Protein AF-A0A3D1EPY0-F1 (afdb_monomer)

Radius of gyration: 29.59 Å; Cα contacts (8 Å, |Δi|>4): 445; chains: 1; bounding box: 48×86×75 Å

pLDDT: mean 71.86, std 16.6, range [31.56, 90.88]

Solvent-accessible surface area (backbone atoms only — not comparable to full-atom values): 15297 Å² total; per-residue (Å²): 141,58,76,71,62,58,68,75,69,57,72,86,78,79,66,59,76,78,52,58,61,58,62,76,75,47,94,64,79,67,65,65,62,58,53,53,53,53,56,54,54,56,68,72,54,73,86,74,45,79,70,56,51,58,54,53,51,52,53,51,52,48,51,51,52,49,54,49,50,52,50,52,50,52,51,50,50,51,51,51,50,50,52,51,49,51,51,49,50,52,48,36,60,73,67,48,80,52,66,62,59,74,50,58,69,55,44,82,40,54,24,40,46,76,50,75,55,100,65,31,35,36,28,37,40,80,59,84,59,54,65,71,24,44,60,36,17,25,29,33,55,100,74,27,41,34,28,28,42,38,78,67,66,62,48,98,77,38,39,50,39,27,29,38,33,61,43,22,81,86,41,76,76,42,43,29,40,40,54,30,68,86,72,49,78,43,81,34,56,28,35,41,48,98,66,26,34,40,27,63,43,85,46,89,69,65,61,43,74,61,45,66,27,24,30,48,88,51,93,95,58,38,63,64,44,35,57,31,26,46,25,29,33,70,48,76,43,76,43,97,61,87,95,57,57,36,26,34,37,35,27,48,45,59,78,78,64,83,54,60,45,38,31,38,32,43,50,86,70,67,82,84,128

Nearest PDB structures (foldseek):
  2qf4-assembly2_B  TM=6.931E-01  e=2.343E-07  Streptococcus pneumoniae R6
  6zlv-assembly1_A  TM=6.181E-01  e=8.630E-05  Pseudomonas aeruginosa
  4f7e-assembly1_A  TM=1.749E-01  e=3.188E+00  Bos taurus
  4mx7-assembly1_A  TM=1.598E-01  e=3.366E+00  Mus musculus
  6oor-assembly1_A  TM=1.854E-01  e=7.189E+00  Mus musculus

Secondary structure (DSSP, 8-state):
--HHHHTTSS-TTSSSTTTTTGGGT----SHHHHHHHHHHHHHTSTTS-TTHHHHHHHHHHHHHHHHHHHHHHHHHHHHHHHHHHHHHHHHHHHHTTT-S---S-EEEEEEEEEEEETTEEEEEESS---HHHHHT-EEEETTEEEEEE-STT--TT-SEEEEEETTSTTSPPEEEEEEBTTS-EEEEEEEEETTEEEEEEE-SSPBPTTPEEEEPP-TTS-GGGTT-EEEEEEEEEE-SSSSS-EEEEEEEPPPPPSSEEEEEEESTTS---

Mean predicted aligned error: 18.47 Å

Foldseek 3Di:
DVVVVVVVPDPPPPPPPVVVVVCVVDPDDCVVVVVVVVVVVVVVVPPPPPVVCVVVVVVVVVVVVVVVVVVVVVVVVVVVVVVVVVVVVVVCVVVCVVVLPLPFPWDKWKWWFDDDDDQKTKTATPDWDAPQQQLLKFWDDPQATFFGFDPPPDDRGPSITITHGCQGQPHDWWWWWFQAPVRDIDIWTWHRDPQKTKTKDQDDGDTDFFDFIFTDDDPSHRSSRHRTGQATWHDWAQDPDPDTSMIMIIGRGDHDDPTMIIMTTGPVSPPDD

Sequence (273 aa):
MLAVLALALAPAGFRFELTGELARVVHLPLVPFQWAGVKLADALRNENAVASEQEDNKQYQQALLEARRDRDIALAQSRRLQITLDALRDRMRRSGETGLELSGEARRVRADVLGRSEGFVQVQLERRCTQKQLHQSAAVMNGNLVGWVSSVGIGKEATVVNLLPITAPNAPKLLGVVRLESGQDRTVKLTPRDGELVGYLEIDNAPYAGEPVRLLPAPGIPDVAVGLALGRLFSSSPAPGDGVRLREIRVKPQDLPKVRAELLVPLKLGEAS

Structure (mmCIF, N/CA/C/O backbone):
data_AF-A0A3D1EPY0-F1
#
_entry.id   AF-A0A3D1EPY0-F1
#
loop_
_atom_site.group_PDB
_atom_site.id
_atom_site.type_symbol
_atom_site.label_atom_id
_atom_site.label_alt_id
_atom_site.label_comp_id
_atom_site.label_asym_id
_atom_site.label_entity_id
_atom_site.label_seq_id
_atom_site.pdbx_PDB_ins_code
_atom_site.Cartn_x
_atom_site.Cartn_y
_atom_site.Cartn_z
_atom_site.occupancy
_atom_site.B_iso_or_equiv
_atom_site.auth_seq_id
_atom_site.auth_comp_id
_atom_site.auth_asym_id
_atom_site.auth_atom_id
_atom_site.pdbx_PDB_model_num
ATOM 1 N N . MET A 1 1 ? -23.370 -50.751 -41.368 1.00 46.31 1 MET A N 1
ATOM 2 C CA . MET A 1 1 ? -22.117 -50.627 -40.589 1.00 46.31 1 MET A CA 1
ATOM 3 C C . MET A 1 1 ? -20.913 -50.626 -41.531 1.00 46.31 1 MET A C 1
ATOM 5 O O . MET A 1 1 ? -20.257 -51.639 -41.674 1.00 46.31 1 MET A O 1
ATOM 9 N N . LEU A 1 2 ? -20.655 -49.519 -42.225 1.00 37.28 2 LEU A N 1
ATOM 10 C CA . LEU A 1 2 ? -19.457 -49.335 -43.072 1.00 37.28 2 LEU A CA 1
ATOM 11 C C . LEU A 1 2 ? -19.088 -47.841 -43.140 1.00 37.28 2 LEU A C 1
ATOM 13 O O . LEU A 1 2 ? -17.916 -47.493 -43.167 1.00 37.28 2 LEU A O 1
ATOM 17 N N . ALA A 1 3 ? -20.077 -46.953 -42.983 1.00 43.91 3 ALA A N 1
ATOM 18 C CA . ALA A 1 3 ? -19.867 -45.513 -42.818 1.00 43.91 3 ALA A CA 1
ATOM 19 C C . ALA A 1 3 ? -19.093 -45.119 -41.536 1.00 43.91 3 ALA A C 1
ATOM 21 O O . ALA A 1 3 ? -18.407 -44.104 -41.525 1.00 43.91 3 ALA A O 1
ATOM 22 N N . VAL A 1 4 ? -19.147 -45.929 -40.468 1.00 46.50 4 VAL A N 1
ATOM 23 C CA . VAL A 1 4 ? -18.435 -45.643 -39.202 1.00 46.50 4 VAL A CA 1
ATOM 24 C C . VAL A 1 4 ? -16.930 -45.924 -39.319 1.00 46.50 4 VAL A C 1
ATOM 26 O O . VAL A 1 4 ? -16.129 -45.269 -38.659 1.00 46.50 4 VAL A O 1
ATOM 29 N N . LEU A 1 5 ? -16.527 -46.839 -40.208 1.00 41.06 5 LEU A N 1
ATOM 30 C CA . LEU A 1 5 ? -15.120 -47.205 -40.389 1.00 41.06 5 LEU A CA 1
ATOM 31 C C . LEU A 1 5 ? -14.351 -46.168 -41.225 1.00 41.06 5 LEU A C 1
ATOM 33 O O . LEU A 1 5 ? -13.172 -45.929 -40.982 1.00 41.06 5 LEU A O 1
ATOM 37 N N . ALA A 1 6 ? -15.031 -45.487 -42.154 1.00 44.06 6 ALA A N 1
ATOM 38 C CA . ALA A 1 6 ? -14.427 -44.431 -42.965 1.00 44.06 6 ALA A CA 1
ATOM 39 C C . ALA A 1 6 ? -14.106 -43.162 -42.152 1.00 44.06 6 ALA A C 1
ATOM 41 O O . ALA A 1 6 ? -13.160 -42.446 -42.474 1.00 44.06 6 ALA A O 1
ATOM 42 N N . LEU A 1 7 ? -14.827 -42.901 -41.052 1.00 42.91 7 LEU A N 1
ATOM 43 C CA . LEU A 1 7 ? -14.558 -41.729 -40.213 1.00 42.91 7 LEU A CA 1
ATOM 44 C C . LEU A 1 7 ? -13.292 -41.880 -39.355 1.00 42.91 7 LEU A C 1
ATOM 46 O O . LEU A 1 7 ? -12.748 -40.871 -38.910 1.00 42.91 7 LEU A O 1
ATOM 50 N N . ALA A 1 8 ? -12.830 -43.110 -39.106 1.00 45.25 8 ALA A N 1
ATOM 51 C CA . ALA A 1 8 ? -11.635 -43.399 -38.309 1.00 45.25 8 ALA A CA 1
ATOM 52 C C . ALA A 1 8 ? -10.322 -43.310 -39.112 1.00 45.25 8 ALA A C 1
ATOM 54 O O . ALA A 1 8 ? -9.254 -43.252 -38.512 1.00 45.25 8 ALA A O 1
ATOM 55 N N . L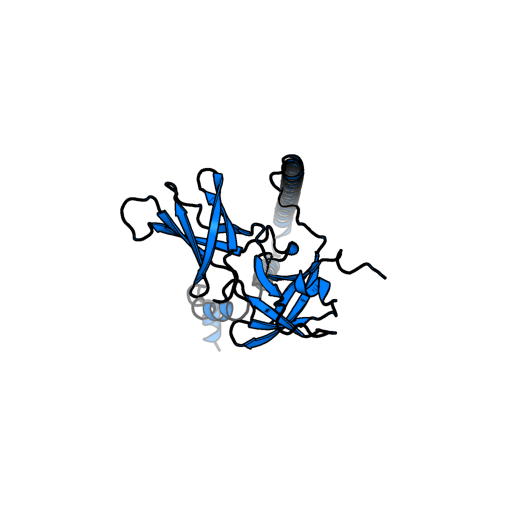EU A 1 9 ? -10.405 -43.261 -40.447 1.00 42.59 9 LEU A N 1
ATOM 56 C CA . LEU A 1 9 ? -9.259 -43.223 -41.366 1.00 42.59 9 LEU A CA 1
ATOM 57 C C . LEU A 1 9 ? -9.077 -41.875 -42.083 1.00 42.59 9 LEU A C 1
ATOM 59 O O . LEU A 1 9 ? -8.208 -41.748 -42.943 1.00 42.59 9 LEU A O 1
ATOM 63 N N . ALA A 1 10 ? -9.858 -40.852 -41.729 1.00 38.25 10 ALA A N 1
ATOM 64 C CA . ALA A 1 10 ? -9.647 -39.513 -42.263 1.00 38.25 10 ALA A CA 1
ATOM 65 C C . ALA A 1 10 ? -8.399 -38.863 -41.621 1.00 38.25 10 ALA A C 1
ATOM 67 O O . ALA A 1 10 ? -8.266 -38.886 -40.392 1.00 38.25 10 ALA A O 1
ATOM 68 N N . PRO A 1 11 ? -7.492 -38.266 -42.418 1.00 40.41 11 PRO A N 1
ATOM 69 C CA . PRO A 1 11 ? -6.293 -37.603 -41.917 1.00 40.41 11 PRO A CA 1
ATOM 70 C C . PRO A 1 11 ? -6.657 -36.469 -40.951 1.00 40.41 11 PRO A C 1
ATOM 72 O O . PRO A 1 11 ? -7.668 -35.783 -41.109 1.00 40.41 11 PRO A O 1
ATOM 75 N N . ALA A 1 12 ? -5.809 -36.278 -39.942 1.00 47.16 12 ALA A N 1
ATOM 76 C CA . ALA A 1 12 ? -6.028 -35.472 -38.739 1.00 47.16 12 ALA A CA 1
ATOM 77 C C . ALA A 1 12 ? -6.200 -33.945 -38.948 1.00 47.16 12 ALA A C 1
ATOM 79 O O . ALA A 1 12 ? -6.067 -33.185 -37.995 1.00 47.16 12 ALA A O 1
ATOM 80 N N . GLY A 1 13 ? -6.516 -33.479 -40.160 1.00 40.59 13 GLY A N 1
ATOM 81 C CA . GLY A 1 13 ? -6.761 -32.065 -40.462 1.00 40.59 13 GLY A CA 1
ATOM 82 C C . GLY A 1 13 ? -8.174 -31.566 -40.127 1.00 40.59 13 GLY A C 1
ATOM 83 O O . GLY A 1 13 ? -8.343 -30.385 -39.864 1.00 40.59 13 GLY A O 1
ATOM 84 N N . PHE A 1 14 ? -9.189 -32.439 -40.076 1.00 39.56 14 PHE A N 1
ATOM 85 C CA . PHE A 1 14 ? -10.600 -32.024 -39.921 1.00 39.56 14 PHE A CA 1
ATOM 86 C C . PHE A 1 14 ? -11.186 -32.171 -38.504 1.00 39.56 14 PHE A C 1
ATOM 88 O O . PHE A 1 14 ? -12.351 -31.858 -38.281 1.00 39.56 14 PHE A O 1
ATOM 95 N N . ARG A 1 15 ? -10.410 -32.645 -37.520 1.00 42.81 15 ARG A N 1
ATOM 96 C CA . ARG A 1 15 ? -10.897 -32.867 -36.138 1.00 42.81 15 ARG A CA 1
ATOM 97 C C . ARG A 1 15 ? -10.493 -31.768 -35.140 1.00 42.81 15 ARG A C 1
ATOM 99 O O . ARG A 1 15 ? -10.730 -31.913 -33.940 1.00 42.81 15 ARG A O 1
ATOM 106 N N . PHE A 1 16 ? -9.909 -30.675 -35.634 1.00 44.97 16 PHE A N 1
ATOM 107 C CA . PHE A 1 16 ? -9.331 -29.604 -34.813 1.00 44.97 16 PHE A CA 1
ATOM 108 C C . PHE A 1 16 ? -10.281 -28.446 -34.468 1.00 44.97 16 PHE A C 1
ATOM 110 O O . PHE A 1 16 ? -9.980 -27.708 -33.536 1.00 44.97 16 PHE A O 1
ATOM 117 N N . GLU A 1 17 ? -11.437 -28.292 -35.121 1.00 43.06 17 GLU A N 1
ATOM 118 C CA . GLU A 1 17 ? -12.341 -27.170 -34.794 1.00 43.06 17 GLU A CA 1
ATOM 119 C C . GLU A 1 17 ? -13.269 -27.454 -33.603 1.00 43.06 17 GLU A C 1
ATOM 121 O O . GLU A 1 17 ? -13.525 -26.564 -32.801 1.00 43.06 17 GLU A O 1
ATOM 126 N N . LEU A 1 18 ? -13.699 -28.703 -33.392 1.00 40.28 18 LEU A N 1
ATOM 127 C CA . LEU A 1 18 ? -14.627 -29.048 -32.298 1.00 40.28 18 LEU A CA 1
ATOM 128 C C . LEU A 1 18 ? -13.943 -29.401 -30.968 1.00 40.28 18 LEU A C 1
ATOM 130 O O . LEU A 1 18 ? -14.584 -29.399 -29.920 1.00 40.28 18 LEU A O 1
ATOM 134 N N . THR A 1 19 ? -12.641 -29.694 -30.976 1.00 46.31 19 THR A N 1
ATOM 135 C CA . THR A 1 19 ? -11.884 -30.024 -29.751 1.00 46.31 19 THR A CA 1
ATOM 136 C C . THR A 1 19 ? -11.164 -28.818 -29.141 1.00 46.31 19 THR A C 1
ATOM 138 O O . THR A 1 19 ? -10.785 -28.864 -27.969 1.00 46.31 19 THR A O 1
ATOM 141 N N . GLY A 1 20 ? -11.052 -27.708 -29.882 1.00 42.50 20 GLY A N 1
ATOM 142 C CA . GLY A 1 20 ? -10.481 -26.451 -29.390 1.00 42.50 20 GLY A CA 1
ATOM 143 C C . GLY A 1 20 ? -11.331 -25.759 -28.316 1.00 42.50 20 GLY A C 1
ATOM 144 O O . GLY A 1 20 ? -10.782 -25.100 -27.433 1.00 42.50 20 GLY A O 1
ATOM 145 N N . GLU A 1 21 ? -12.654 -25.949 -28.331 1.00 44.44 21 GLU A N 1
ATOM 146 C CA . GLU A 1 21 ? -13.546 -25.321 -27.345 1.00 44.44 21 GLU A CA 1
ATOM 147 C C . GLU A 1 21 ? -13.619 -26.089 -26.017 1.00 44.44 21 GLU A C 1
ATOM 149 O O . GLU A 1 21 ? -13.695 -25.474 -24.954 1.00 44.44 21 GLU A O 1
ATOM 154 N N . LEU A 1 22 ? -13.480 -27.419 -26.032 1.00 39.75 22 LEU A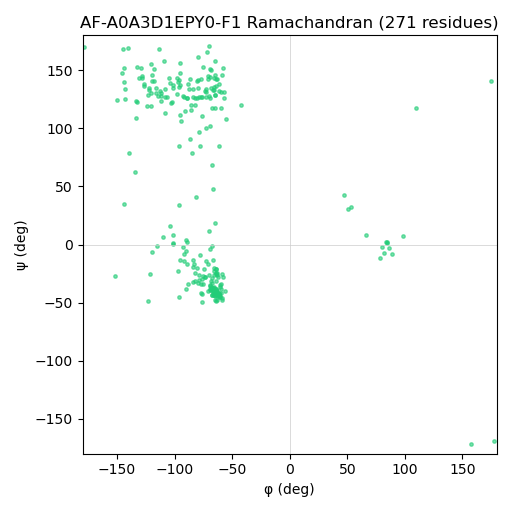 N 1
ATOM 155 C CA . LEU A 1 22 ? -13.475 -28.228 -24.803 1.00 39.75 22 LEU A CA 1
ATOM 156 C C . LEU A 1 22 ? -12.177 -28.080 -23.992 1.00 39.75 22 LEU A C 1
ATOM 158 O O . LEU A 1 22 ? -12.208 -28.161 -22.763 1.00 39.75 22 LEU A O 1
ATOM 162 N N . ALA A 1 23 ? -11.053 -27.776 -24.649 1.00 44.09 23 ALA A N 1
ATOM 163 C CA . ALA A 1 23 ? -9.779 -27.509 -23.977 1.00 44.09 23 ALA A CA 1
ATOM 164 C C . ALA A 1 23 ? -9.758 -26.171 -23.207 1.00 44.09 23 ALA A C 1
ATOM 166 O O . ALA A 1 23 ? -8.906 -25.978 -22.340 1.00 44.09 23 ALA A O 1
ATOM 167 N N . ARG A 1 24 ? -10.699 -25.251 -23.479 1.00 44.50 24 ARG A N 1
ATOM 168 C CA . ARG A 1 24 ? -10.862 -24.004 -22.707 1.00 44.50 24 ARG A CA 1
ATOM 169 C C . ARG A 1 24 ? -11.700 -24.170 -21.438 1.00 44.50 24 ARG A C 1
ATOM 171 O O . ARG A 1 24 ? -11.604 -23.324 -20.556 1.00 44.50 24 ARG A O 1
ATOM 178 N N . VAL A 1 25 ? -12.503 -25.230 -21.332 1.00 46.38 25 VAL A N 1
ATOM 179 C CA . VAL A 1 25 ? -13.460 -25.406 -20.222 1.00 46.38 25 VAL A CA 1
ATOM 180 C C . VAL A 1 25 ? -12.907 -26.291 -19.105 1.00 46.38 25 VAL A C 1
ATOM 182 O O . VAL A 1 25 ? -13.325 -26.164 -17.957 1.00 46.38 25 VAL A O 1
ATOM 185 N N . VAL A 1 26 ? -11.926 -27.148 -19.390 1.00 43.91 26 VAL A N 1
ATOM 186 C CA . VAL A 1 26 ? -11.351 -28.031 -18.374 1.00 43.91 26 VAL A CA 1
ATOM 187 C C . VAL A 1 26 ? -9.831 -27.995 -18.468 1.00 43.91 26 VAL A C 1
ATOM 189 O O . VAL A 1 26 ? -9.240 -28.541 -19.396 1.00 43.91 26 VAL A O 1
ATOM 192 N N . HIS A 1 27 ? -9.186 -27.376 -17.474 1.00 45.31 27 HIS A N 1
ATOM 193 C CA . HIS A 1 27 ? -7.750 -27.512 -17.221 1.00 45.31 27 HIS A CA 1
ATOM 194 C C . HIS A 1 27 ? -7.431 -28.940 -16.753 1.00 45.31 27 HIS A C 1
ATOM 196 O O . HIS A 1 27 ? -7.081 -29.179 -15.600 1.00 45.31 27 HIS A O 1
ATOM 202 N N . LEU A 1 28 ? -7.571 -29.910 -17.651 1.00 48.81 28 LEU A N 1
ATOM 203 C CA . LEU A 1 28 ? -6.970 -31.222 -17.490 1.00 48.81 28 LEU A CA 1
ATOM 204 C C . LEU A 1 28 ? -5.576 -31.160 -18.119 1.00 48.81 28 LEU A C 1
ATOM 206 O O . LEU A 1 28 ? -5.454 -30.768 -19.283 1.00 48.81 28 LEU A O 1
ATOM 210 N N . PRO A 1 29 ? -4.507 -31.524 -17.390 1.00 44.62 29 PRO A N 1
ATOM 211 C CA . PRO A 1 29 ? -3.199 -31.660 -18.007 1.00 44.62 29 PRO A CA 1
ATOM 212 C C . PRO A 1 29 ? -3.326 -32.722 -19.103 1.00 44.62 29 PRO A C 1
ATOM 214 O O . PRO A 1 29 ? -3.648 -33.865 -18.812 1.00 44.62 29 PRO A O 1
ATOM 217 N N . LEU A 1 30 ? -3.096 -32.353 -20.365 1.00 50.56 30 LEU A N 1
ATOM 218 C CA . LEU A 1 30 ? -3.167 -33.241 -21.542 1.00 50.56 30 LEU A CA 1
ATOM 219 C C . LEU A 1 30 ? -2.058 -34.314 -21.574 1.00 50.56 30 LEU A C 1
ATOM 221 O O . LEU A 1 30 ? -2.021 -35.165 -22.462 1.00 50.56 30 LEU A O 1
ATOM 225 N N . VAL A 1 31 ? -1.166 -34.297 -20.584 1.00 51.56 31 VAL A N 1
ATOM 226 C CA . VAL A 1 31 ? -0.002 -35.181 -20.460 1.00 51.56 31 VAL A CA 1
ATOM 227 C C . VAL A 1 31 ? -0.366 -36.682 -20.388 1.00 51.56 31 VAL A C 1
ATOM 229 O O . VAL A 1 31 ? 0.326 -37.469 -21.033 1.00 51.56 31 VAL A O 1
ATOM 232 N N . PRO A 1 32 ? -1.447 -37.139 -19.715 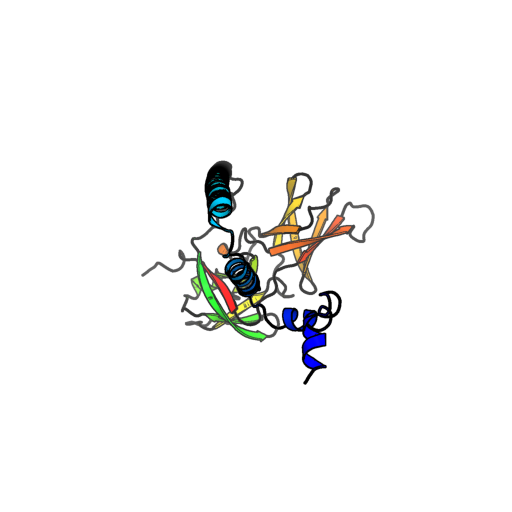1.00 48.38 32 PRO A N 1
ATOM 233 C CA . PRO A 1 32 ? -1.776 -38.565 -19.634 1.00 48.38 32 PRO A CA 1
ATOM 234 C C . PRO A 1 32 ? -2.226 -39.175 -20.970 1.00 48.38 32 PRO A C 1
ATOM 236 O O . PRO A 1 32 ? -1.963 -40.349 -21.222 1.00 48.38 32 PRO A O 1
ATOM 239 N N . PHE A 1 33 ? -2.877 -38.400 -21.847 1.00 50.00 33 PHE A N 1
ATOM 240 C CA . PHE A 1 33 ? -3.416 -38.923 -23.111 1.00 50.00 33 PHE A CA 1
ATOM 241 C C . PHE A 1 33 ? -2.343 -39.077 -24.192 1.00 50.00 33 PHE A C 1
ATOM 243 O O . PHE A 1 33 ? -2.384 -40.036 -24.962 1.00 50.00 33 PHE A O 1
ATOM 250 N N . GLN A 1 34 ? -1.338 -38.198 -24.205 1.00 53.00 34 GLN A N 1
ATOM 251 C CA . GLN A 1 34 ? -0.170 -38.354 -25.079 1.00 53.00 34 GLN A CA 1
ATOM 252 C C . GLN A 1 34 ? 0.649 -39.597 -24.697 1.00 53.00 34 GLN A C 1
ATOM 254 O O . GLN A 1 34 ? 1.085 -40.343 -25.570 1.00 53.00 34 GLN A O 1
ATOM 259 N N . TRP A 1 35 ? 0.762 -39.889 -23.398 1.00 52.25 35 TRP A N 1
ATOM 260 C CA . TRP A 1 35 ? 1.419 -41.099 -22.894 1.00 52.25 35 TRP A CA 1
ATOM 261 C C . TRP A 1 35 ? 0.665 -42.395 -23.221 1.00 52.25 35 TRP A C 1
ATOM 263 O O . TRP A 1 35 ? 1.296 -43.426 -23.453 1.00 52.25 35 TRP A O 1
ATOM 273 N N . ALA A 1 36 ? -0.670 -42.363 -23.274 1.00 53.03 36 ALA A N 1
ATOM 274 C CA . ALA A 1 36 ? -1.474 -43.529 -23.643 1.00 53.03 36 ALA A CA 1
ATOM 275 C C . ALA A 1 36 ? -1.308 -43.916 -25.126 1.00 53.03 36 ALA A C 1
ATOM 277 O O . ALA A 1 36 ? -1.252 -45.103 -25.443 1.00 53.03 36 ALA A O 1
ATOM 278 N N . GLY A 1 37 ? -1.171 -42.930 -26.021 1.00 55.72 37 GLY A N 1
ATOM 279 C CA . GLY A 1 37 ? -0.920 -43.165 -27.449 1.00 55.72 37 GLY A CA 1
ATOM 280 C C . GLY A 1 37 ? 0.468 -43.745 -27.734 1.00 55.72 37 GLY A C 1
ATOM 281 O O . GLY A 1 37 ? 0.590 -44.663 -28.540 1.00 55.72 37 GLY A O 1
ATOM 282 N N . VAL A 1 38 ? 1.497 -43.272 -27.021 1.00 58.44 38 VAL A N 1
ATOM 283 C CA . VAL A 1 38 ? 2.872 -43.797 -27.138 1.00 58.44 38 VAL A CA 1
ATOM 284 C C . VAL A 1 38 ? 2.941 -45.254 -26.674 1.00 58.44 38 VAL A C 1
ATOM 286 O O . VAL A 1 38 ? 3.458 -46.099 -27.396 1.00 58.44 38 VAL A O 1
ATOM 289 N N . LYS A 1 39 ? 2.302 -45.595 -25.546 1.00 53.78 39 LYS A N 1
ATOM 290 C CA . LYS A 1 39 ? 2.269 -46.983 -25.050 1.00 53.78 39 LYS A CA 1
ATOM 291 C C . LYS A 1 39 ? 1.539 -47.960 -25.979 1.00 53.78 39 LYS A C 1
ATOM 293 O O . LYS A 1 39 ? 1.893 -49.134 -26.017 1.00 53.78 39 LYS A O 1
ATOM 298 N N . LEU A 1 40 ? 0.525 -47.498 -26.713 1.00 52.72 40 LEU A N 1
ATOM 299 C CA . LEU A 1 40 ? -0.194 -48.318 -27.697 1.00 52.72 40 LEU A CA 1
ATOM 300 C C . LEU A 1 40 ? 0.599 -48.499 -28.998 1.00 52.72 40 LEU A C 1
ATOM 302 O O . LEU A 1 40 ? 0.531 -49.568 -29.598 1.00 52.72 40 LEU A O 1
ATOM 306 N N . ALA A 1 41 ? 1.366 -47.488 -29.414 1.00 54.72 41 ALA A N 1
ATOM 307 C CA . ALA A 1 41 ? 2.261 -47.586 -30.565 1.00 54.72 41 ALA A CA 1
ATOM 308 C C . ALA A 1 41 ? 3.455 -48.519 -30.289 1.00 54.72 41 ALA A C 1
ATOM 310 O O . ALA A 1 41 ? 3.819 -49.307 -31.163 1.00 54.72 41 ALA A O 1
ATOM 311 N N . ASP A 1 42 ? 3.999 -48.491 -29.068 1.00 51.47 42 ASP A N 1
ATOM 312 C CA . ASP A 1 42 ? 5.063 -49.404 -28.629 1.00 51.47 42 ASP A CA 1
ATOM 313 C C . ASP A 1 42 ? 4.570 -50.857 -28.550 1.00 51.47 42 ASP A C 1
ATOM 315 O O . ASP A 1 42 ? 5.251 -51.772 -29.007 1.00 51.47 42 ASP A O 1
ATOM 319 N N . ALA A 1 43 ? 3.343 -51.087 -28.067 1.00 54.41 43 ALA A N 1
ATOM 320 C CA . ALA A 1 43 ? 2.764 -52.431 -27.986 1.00 54.41 43 ALA A CA 1
ATOM 321 C C . ALA A 1 43 ? 2.545 -53.098 -29.361 1.00 54.41 43 ALA A C 1
ATOM 323 O O . ALA A 1 43 ? 2.511 -54.324 -29.446 1.00 54.41 43 ALA A O 1
ATOM 324 N N . LEU A 1 44 ? 2.407 -52.310 -30.434 1.00 51.44 44 LEU A N 1
ATOM 325 C CA . LEU A 1 44 ? 2.160 -52.798 -31.798 1.00 51.44 44 LEU A CA 1
ATOM 326 C C . LEU A 1 44 ? 3.443 -53.026 -32.622 1.00 51.44 44 LEU A C 1
ATOM 328 O O . LEU A 1 44 ? 3.359 -53.583 -33.714 1.00 51.44 44 LEU A O 1
ATOM 332 N N . ARG A 1 45 ? 4.627 -52.624 -32.133 1.00 51.22 45 ARG A N 1
ATOM 333 C CA . ARG A 1 45 ? 5.921 -52.790 -32.839 1.00 51.22 45 ARG A CA 1
ATOM 334 C C . ARG A 1 45 ? 6.691 -54.073 -32.483 1.00 51.22 45 ARG A C 1
ATOM 336 O O . ARG A 1 45 ? 7.727 -54.349 -33.090 1.00 51.22 45 ARG A O 1
ATOM 343 N N . ASN A 1 46 ? 6.177 -54.883 -31.560 1.00 49.97 46 ASN A N 1
ATOM 344 C CA . ASN A 1 46 ? 6.888 -56.005 -30.933 1.00 49.97 46 ASN A CA 1
ATOM 345 C C . ASN A 1 46 ? 6.940 -57.320 -31.735 1.00 49.97 46 ASN A C 1
ATOM 347 O O . ASN A 1 46 ? 6.862 -58.396 -31.150 1.00 49.97 46 ASN A O 1
ATOM 351 N N . GLU A 1 47 ? 7.147 -57.267 -33.053 1.00 51.31 47 GLU A N 1
ATOM 352 C CA . GLU A 1 47 ? 7.457 -58.482 -33.833 1.00 51.31 47 GLU A CA 1
ATOM 353 C C . GLU A 1 47 ? 8.856 -58.492 -34.477 1.00 51.31 47 GLU A C 1
ATOM 355 O O . GLU A 1 47 ? 9.247 -59.517 -35.016 1.00 51.31 47 GLU A O 1
ATOM 360 N N . ASN A 1 48 ? 9.680 -57.438 -34.338 1.00 52.72 48 ASN A N 1
ATOM 361 C CA . ASN A 1 48 ? 11.081 -57.427 -34.824 1.00 52.72 48 ASN A CA 1
ATOM 362 C C . ASN A 1 48 ? 12.064 -56.646 -33.906 1.00 52.72 48 ASN A C 1
ATOM 364 O O . ASN A 1 48 ? 12.978 -55.979 -34.388 1.00 52.72 48 ASN A O 1
ATOM 368 N N . ALA A 1 49 ? 11.876 -56.673 -32.580 1.00 52.78 49 ALA A N 1
ATOM 369 C CA . ALA A 1 49 ? 12.405 -55.634 -31.679 1.00 52.78 49 ALA A CA 1
ATOM 370 C C . ALA A 1 49 ? 13.690 -55.955 -30.877 1.00 52.78 49 ALA A C 1
ATOM 372 O O . ALA A 1 49 ? 14.151 -55.103 -30.131 1.00 52.78 49 ALA A O 1
ATOM 373 N N . VAL A 1 50 ? 14.336 -57.119 -31.007 1.00 53.31 50 VAL A N 1
ATOM 374 C CA . VAL A 1 50 ? 15.439 -57.466 -30.072 1.00 53.31 50 VAL A CA 1
ATOM 375 C C . VAL A 1 50 ? 16.741 -56.678 -30.333 1.00 53.31 50 VAL A C 1
ATOM 377 O O . VAL A 1 50 ? 17.503 -56.422 -29.404 1.00 53.31 50 VAL A O 1
ATOM 380 N N . ALA A 1 51 ? 16.994 -56.240 -31.573 1.00 52.34 51 ALA A N 1
ATOM 381 C CA . ALA A 1 51 ? 18.182 -55.442 -31.912 1.00 52.34 51 ALA A CA 1
ATOM 382 C C . ALA A 1 51 ? 17.970 -53.920 -31.737 1.00 52.34 51 ALA A C 1
ATOM 384 O O . ALA A 1 51 ? 18.892 -53.229 -31.312 1.00 52.34 51 ALA A O 1
ATOM 385 N N . SER A 1 52 ? 16.756 -53.410 -31.996 1.00 54.78 52 SER A N 1
ATOM 386 C CA . SER A 1 52 ? 16.405 -51.984 -31.824 1.00 54.78 52 SER A CA 1
ATOM 387 C C . SER A 1 52 ? 16.317 -51.592 -30.347 1.00 54.78 52 SER A C 1
ATOM 389 O O . SER A 1 52 ? 16.838 -50.553 -29.951 1.00 54.78 52 SER A O 1
ATOM 391 N N . GLU A 1 53 ? 15.760 -52.460 -29.491 1.00 56.28 53 GLU A N 1
ATOM 392 C CA . GLU A 1 53 ? 15.611 -52.176 -28.057 1.00 56.28 53 GLU A CA 1
ATOM 393 C C . GLU A 1 53 ? 16.954 -51.984 -27.333 1.00 56.28 53 GLU A C 1
ATOM 395 O O . GLU A 1 53 ? 17.021 -51.267 -26.335 1.00 56.28 53 GLU A O 1
ATOM 400 N N . GLN A 1 54 ? 18.048 -52.592 -27.804 1.00 59.59 54 GLN A N 1
ATOM 401 C CA . GLN A 1 54 ? 19.369 -52.409 -27.191 1.00 59.59 54 GLN A CA 1
ATOM 402 C C . GLN A 1 54 ? 20.006 -51.055 -27.519 1.00 59.59 54 GLN A C 1
ATOM 404 O O . GLN A 1 54 ? 20.717 -50.506 -26.672 1.00 59.59 54 GLN A O 1
ATOM 409 N N . GLU A 1 55 ? 19.777 -50.516 -28.715 1.00 60.81 55 GLU A N 1
ATOM 410 C CA . GLU A 1 55 ? 20.257 -49.182 -29.092 1.00 60.81 55 GLU A CA 1
ATOM 411 C C . GLU A 1 55 ? 19.382 -48.091 -28.470 1.00 60.81 55 GLU A C 1
ATOM 413 O O . GLU A 1 55 ? 19.921 -47.157 -27.870 1.00 60.81 55 GLU A O 1
ATOM 418 N N . ASP A 1 56 ? 18.060 -48.278 -28.469 1.00 64.44 56 ASP A N 1
ATOM 419 C CA . ASP A 1 56 ? 17.105 -47.353 -27.851 1.00 64.44 56 ASP A CA 1
ATOM 420 C C . ASP A 1 56 ? 17.292 -47.277 -26.324 1.00 64.44 56 ASP A C 1
ATOM 422 O O . ASP A 1 56 ? 17.297 -46.188 -25.743 1.00 64.44 56 ASP A O 1
ATOM 426 N N . ASN A 1 57 ? 17.567 -48.405 -25.653 1.00 71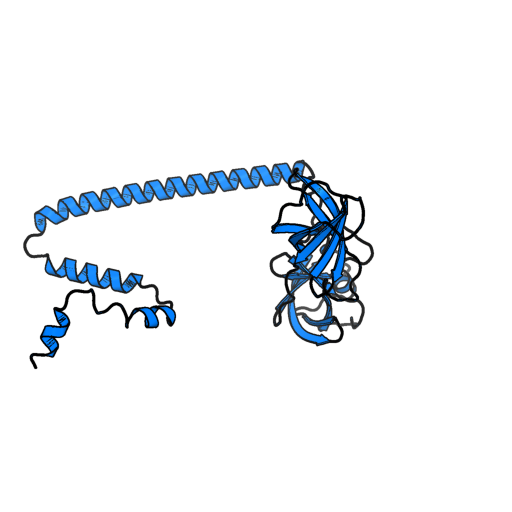.69 57 ASN A N 1
ATOM 427 C CA . ASN A 1 57 ? 17.886 -48.407 -24.221 1.00 71.69 57 ASN A CA 1
ATOM 428 C C . ASN A 1 57 ? 19.210 -47.693 -23.910 1.00 71.69 57 ASN A C 1
ATOM 430 O O . ASN A 1 57 ? 19.311 -47.016 -22.883 1.00 71.69 57 ASN A O 1
ATOM 434 N N . LYS A 1 58 ? 20.226 -47.809 -24.776 1.00 74.06 58 LYS A N 1
ATOM 435 C CA . LYS A 1 58 ? 21.498 -47.082 -24.608 1.00 74.06 58 LYS A CA 1
ATOM 436 C C . LYS A 1 58 ? 21.303 -45.579 -24.799 1.00 74.06 58 LYS A C 1
ATOM 438 O O . LYS A 1 58 ? 21.806 -44.808 -23.983 1.00 74.06 58 LYS A O 1
ATOM 443 N N . GLN A 1 59 ? 20.543 -45.167 -25.812 1.00 74.94 59 GLN A N 1
ATOM 444 C CA . GLN A 1 59 ? 20.218 -43.757 -26.053 1.00 74.94 59 GLN A CA 1
ATOM 445 C C . GLN A 1 59 ? 19.379 -43.167 -24.912 1.00 74.94 59 GLN A C 1
ATOM 447 O O . GLN A 1 59 ? 19.680 -42.081 -24.419 1.00 74.94 59 GLN A O 1
ATOM 452 N N . TYR A 1 60 ? 18.390 -43.908 -24.406 1.00 74.94 60 TYR A N 1
ATOM 453 C CA . TYR A 1 60 ? 17.579 -43.480 -23.266 1.00 74.94 60 TYR A CA 1
ATOM 454 C C . TYR A 1 60 ? 18.406 -43.342 -21.978 1.00 74.94 60 TYR A C 1
ATOM 456 O O . TYR A 1 60 ? 18.260 -42.368 -21.235 1.00 74.94 60 TYR A O 1
ATOM 464 N N . GLN A 1 61 ? 19.326 -44.276 -21.716 1.00 78.75 61 GLN A N 1
ATOM 465 C CA . GLN A 1 61 ? 20.245 -44.180 -20.578 1.00 78.75 61 GLN A CA 1
ATOM 466 C C . GLN A 1 61 ? 21.192 -42.980 -20.698 1.00 78.75 61 GLN A C 1
ATOM 468 O O . GLN A 1 61 ? 21.449 -42.308 -19.697 1.00 78.75 61 GLN A O 1
ATOM 473 N N . GLN A 1 62 ? 21.676 -42.676 -21.904 1.00 81.88 62 GLN A N 1
ATOM 474 C CA . GLN A 1 62 ? 22.491 -41.487 -22.162 1.00 81.88 62 GLN A CA 1
ATOM 475 C C . GLN A 1 62 ? 21.689 -40.198 -21.938 1.00 81.88 62 GLN A C 1
ATOM 477 O O . GLN A 1 62 ? 22.133 -39.349 -21.165 1.00 81.88 62 GLN A O 1
ATOM 482 N N . ALA A 1 63 ? 20.470 -40.102 -22.474 1.00 81.75 63 ALA A N 1
ATOM 483 C CA . ALA A 1 63 ? 19.586 -38.952 -22.270 1.00 81.75 63 ALA A CA 1
ATOM 484 C C . ALA A 1 63 ? 19.228 -38.738 -20.786 1.00 81.75 63 ALA A C 1
ATOM 486 O O . ALA A 1 63 ? 19.171 -37.606 -20.306 1.00 81.75 63 ALA A O 1
ATOM 487 N N . LEU A 1 64 ? 19.043 -39.815 -20.013 1.00 83.19 64 LEU A N 1
ATOM 488 C CA . LEU A 1 64 ? 18.829 -39.723 -18.564 1.00 83.19 64 LEU A CA 1
ATOM 489 C C . LEU A 1 64 ? 20.062 -39.209 -17.813 1.00 83.19 64 LEU A C 1
ATOM 491 O O . LEU A 1 64 ? 19.921 -38.475 -16.831 1.00 83.19 64 LEU A O 1
ATOM 495 N N . LEU A 1 65 ? 21.265 -39.605 -18.234 1.00 87.19 65 LEU A N 1
ATOM 496 C CA . LEU A 1 65 ? 22.507 -39.108 -17.643 1.00 87.19 65 LEU A CA 1
ATOM 497 C C . LEU A 1 65 ? 22.729 -37.631 -17.979 1.00 87.19 65 LEU A C 1
ATOM 499 O O . LEU A 1 65 ? 23.136 -36.872 -17.099 1.00 87.19 65 LEU A O 1
ATOM 503 N N . GLU A 1 66 ? 22.414 -37.212 -19.202 1.00 85.94 66 GLU A N 1
ATOM 504 C CA . GLU A 1 66 ? 22.455 -35.808 -19.624 1.00 85.94 66 GLU A CA 1
ATOM 505 C C . GLU A 1 66 ? 21.433 -34.961 -18.857 1.00 85.94 66 GLU A C 1
ATOM 507 O O . GLU A 1 66 ? 21.816 -33.986 -18.215 1.00 85.94 66 GLU A O 1
ATOM 512 N N . ALA A 1 67 ? 20.177 -35.404 -18.756 1.00 82.88 67 ALA A N 1
ATOM 513 C CA . ALA A 1 67 ? 19.147 -34.698 -17.990 1.00 82.88 67 ALA A CA 1
ATOM 514 C C . ALA A 1 67 ? 19.494 -34.568 -16.493 1.00 82.88 67 ALA A C 1
ATOM 516 O O . ALA A 1 67 ? 19.174 -33.562 -15.853 1.00 82.88 67 ALA A O 1
ATOM 517 N N . ARG A 1 68 ? 20.167 -35.570 -15.907 1.00 83.81 68 ARG A N 1
ATOM 518 C CA . ARG A 1 68 ? 20.677 -35.483 -14.526 1.00 83.81 68 ARG A CA 1
ATOM 519 C C . ARG A 1 68 ? 21.798 -34.456 -14.401 1.00 83.81 68 ARG A C 1
ATOM 521 O O . ARG A 1 68 ? 21.772 -33.669 -13.458 1.00 83.81 68 ARG A O 1
ATOM 528 N N . ARG A 1 69 ? 22.737 -34.428 -15.353 1.00 84.31 69 ARG A N 1
ATOM 529 C CA . ARG A 1 69 ? 23.808 -33.418 -15.393 1.00 84.31 69 ARG A CA 1
ATOM 530 C C . ARG A 1 69 ? 23.232 -32.012 -15.521 1.00 84.31 69 ARG A C 1
ATOM 532 O O . ARG A 1 69 ? 23.618 -31.142 -14.746 1.00 84.31 69 ARG A O 1
ATOM 539 N N . ASP A 1 70 ? 22.267 -31.810 -16.409 1.00 84.00 70 ASP A N 1
ATOM 540 C CA . ASP A 1 70 ? 21.614 -30.513 -16.601 1.00 84.00 70 ASP A CA 1
ATOM 541 C C . ASP A 1 70 ? 20.859 -30.066 -15.350 1.00 84.00 70 ASP A C 1
ATOM 543 O O . ASP A 1 70 ? 20.961 -28.908 -14.935 1.00 84.00 70 ASP A O 1
ATOM 547 N N . ARG A 1 71 ? 20.167 -30.996 -14.679 1.00 85.38 71 ARG A N 1
ATOM 548 C CA . ARG A 1 71 ? 19.533 -30.723 -13.385 1.00 85.38 71 ARG A CA 1
ATOM 549 C C . ARG A 1 71 ? 20.556 -30.274 -12.346 1.00 85.38 71 ARG A C 1
ATOM 551 O O . ARG A 1 71 ? 20.307 -29.307 -11.629 1.00 85.38 71 ARG A O 1
ATOM 558 N N . ASP A 1 72 ? 21.690 -30.958 -12.251 1.00 87.81 72 ASP A N 1
ATOM 559 C CA . ASP A 1 72 ? 22.719 -30.638 -11.262 1.00 87.81 72 ASP A CA 1
ATOM 560 C C . ASP A 1 72 ? 23.409 -29.297 -11.574 1.00 87.81 72 ASP A C 1
ATOM 562 O O . ASP A 1 72 ? 23.680 -28.519 -10.654 1.00 87.81 72 ASP A O 1
ATOM 566 N N . ILE A 1 73 ? 23.596 -28.962 -12.856 1.00 87.06 73 ILE A N 1
ATOM 567 C CA . ILE A 1 73 ? 24.070 -27.643 -13.304 1.00 87.06 73 ILE A CA 1
ATOM 568 C C . ILE A 1 73 ? 23.060 -26.554 -12.925 1.00 87.06 73 ILE A C 1
ATOM 570 O O . ILE A 1 73 ? 23.448 -25.542 -12.337 1.00 87.06 73 ILE A O 1
ATOM 574 N N . ALA A 1 74 ? 21.769 -26.761 -13.191 1.00 79.69 74 ALA A N 1
ATOM 575 C CA . ALA A 1 74 ? 20.715 -25.810 -12.842 1.00 79.69 74 ALA A CA 1
ATOM 576 C C . ALA A 1 74 ? 20.596 -25.612 -11.319 1.00 79.69 74 ALA A C 1
ATOM 578 O O . ALA A 1 74 ? 20.468 -24.483 -10.839 1.00 79.69 74 ALA A O 1
ATOM 579 N N . LEU A 1 75 ? 20.713 -26.689 -10.534 1.00 87.12 75 LEU A N 1
ATOM 580 C CA . LEU A 1 75 ? 20.744 -26.613 -9.071 1.00 87.12 75 LEU A CA 1
ATOM 581 C C . LEU A 1 75 ? 21.983 -25.863 -8.570 1.00 87.12 75 LEU A C 1
ATOM 583 O O . LEU A 1 75 ? 21.876 -25.046 -7.654 1.00 87.12 75 LEU A O 1
ATOM 587 N N . ALA A 1 76 ? 23.151 -26.087 -9.174 1.00 86.06 76 ALA A N 1
ATOM 588 C CA . ALA A 1 76 ? 24.366 -25.350 -8.838 1.00 86.06 76 ALA A CA 1
ATOM 589 C C . ALA A 1 76 ? 24.243 -23.856 -9.184 1.00 86.06 76 ALA A C 1
ATOM 591 O O . ALA A 1 76 ? 24.644 -23.008 -8.384 1.00 86.06 76 ALA A O 1
ATOM 592 N N . GLN A 1 77 ? 23.649 -23.520 -10.331 1.00 85.00 77 GLN A N 1
ATOM 593 C CA . GLN A 1 77 ? 23.353 -22.138 -10.718 1.00 85.00 77 GLN A CA 1
ATOM 594 C C . GLN A 1 77 ? 22.364 -21.482 -9.748 1.00 85.00 77 GLN A C 1
ATOM 596 O O . GLN A 1 77 ? 22.614 -20.370 -9.289 1.00 85.00 77 GLN A O 1
ATOM 601 N N . SER A 1 78 ? 21.298 -22.183 -9.355 1.00 83.81 78 SER A N 1
ATOM 602 C CA . SER A 1 78 ? 20.338 -21.693 -8.359 1.00 83.81 78 SER A CA 1
ATOM 603 C C . SER A 1 78 ? 20.997 -21.436 -7.000 1.00 83.81 78 SER A C 1
ATOM 605 O O . SER A 1 78 ? 20.797 -20.369 -6.421 1.00 83.81 78 SER A O 1
ATOM 607 N N . ARG A 1 79 ? 21.853 -22.352 -6.524 1.00 81.69 79 ARG A N 1
ATOM 608 C CA . ARG A 1 79 ? 22.624 -22.160 -5.282 1.00 81.69 79 ARG A CA 1
ATOM 609 C C . ARG A 1 79 ? 23.565 -20.961 -5.373 1.00 81.69 79 ARG A C 1
ATOM 611 O O . ARG A 1 79 ? 23.652 -20.188 -4.426 1.00 81.69 79 ARG A O 1
ATOM 618 N N . ARG A 1 80 ? 24.242 -20.766 -6.511 1.00 84.31 80 ARG A N 1
ATOM 619 C CA . ARG A 1 80 ? 25.081 -19.576 -6.743 1.00 84.31 80 ARG A CA 1
ATOM 620 C C . ARG A 1 80 ? 24.255 -18.294 -6.693 1.00 84.31 80 ARG A C 1
ATOM 622 O O . ARG A 1 80 ? 24.663 -17.357 -6.016 1.00 84.31 80 ARG A O 1
ATOM 629 N N . LEU A 1 81 ? 23.092 -18.269 -7.345 1.00 83.94 81 LEU A N 1
ATOM 630 C CA . LEU A 1 81 ? 22.188 -17.119 -7.309 1.00 83.94 81 LEU A CA 1
ATOM 631 C C . LEU A 1 81 ? 21.704 -16.826 -5.882 1.00 83.94 81 LEU A C 1
ATOM 633 O O . LEU A 1 81 ? 21.731 -15.672 -5.465 1.00 83.94 81 LEU A O 1
ATOM 637 N N . GLN A 1 82 ? 21.353 -17.852 -5.102 1.00 80.00 82 GLN A N 1
ATOM 638 C CA . GLN A 1 82 ? 20.998 -17.694 -3.686 1.00 80.00 82 GLN A CA 1
ATOM 639 C C . GLN A 1 82 ? 22.142 -17.078 -2.875 1.00 80.00 82 GLN A C 1
ATOM 641 O O . GLN A 1 82 ? 21.927 -16.074 -2.207 1.00 80.00 82 GLN A O 1
ATOM 646 N N . ILE A 1 83 ? 23.369 -17.588 -3.021 1.00 85.81 83 ILE A N 1
ATOM 647 C CA . ILE A 1 83 ? 24.549 -17.028 -2.342 1.00 85.81 83 ILE A CA 1
ATOM 648 C C . ILE A 1 83 ? 24.770 -15.565 -2.744 1.00 85.81 83 ILE A C 1
ATOM 650 O O . ILE A 1 83 ? 25.067 -14.733 -1.890 1.00 85.81 83 ILE A O 1
ATOM 654 N N . THR A 1 84 ? 24.607 -15.219 -4.026 1.00 81.38 84 THR A N 1
ATOM 655 C CA . THR A 1 84 ? 24.741 -13.821 -4.464 1.00 81.38 84 THR A CA 1
ATOM 656 C C . THR A 1 84 ? 23.637 -12.927 -3.912 1.00 81.38 84 THR A C 1
ATOM 658 O O . THR A 1 84 ? 23.921 -11.791 -3.544 1.00 81.38 84 THR A O 1
ATOM 661 N N . LEU A 1 85 ? 22.402 -13.423 -3.803 1.00 79.06 85 LEU A N 1
ATOM 662 C CA . LEU A 1 85 ? 21.299 -12.679 -3.198 1.00 79.06 85 LEU A CA 1
ATOM 663 C C . LEU A 1 85 ? 21.526 -12.470 -1.702 1.00 79.06 85 LEU A C 1
ATOM 665 O O . LEU A 1 85 ? 21.309 -11.363 -1.216 1.00 79.06 85 LEU A O 1
ATOM 669 N N . ASP A 1 86 ? 22.010 -13.485 -0.991 1.00 76.62 86 ASP A N 1
ATOM 670 C CA . ASP A 1 86 ? 22.339 -13.384 0.430 1.00 76.62 86 ASP A CA 1
ATOM 671 C C . ASP A 1 86 ? 23.514 -12.425 0.659 1.00 76.62 86 ASP A C 1
ATOM 673 O O . ASP A 1 86 ? 23.433 -11.542 1.511 1.00 76.62 86 ASP A O 1
ATOM 677 N N . ALA A 1 87 ? 24.560 -12.493 -0.170 1.00 77.81 87 ALA A N 1
ATOM 678 C CA . ALA A 1 87 ? 25.684 -11.560 -0.116 1.00 77.81 87 ALA A CA 1
ATOM 679 C C . ALA A 1 87 ? 25.264 -10.116 -0.443 1.00 77.81 87 ALA A C 1
ATOM 681 O O . ALA A 1 87 ? 25.721 -9.177 0.211 1.00 77.81 87 ALA A O 1
ATOM 682 N N . LEU A 1 88 ? 24.376 -9.921 -1.426 1.00 70.88 88 LEU A N 1
ATOM 683 C CA . LEU A 1 88 ? 23.792 -8.613 -1.735 1.00 70.88 88 LEU A CA 1
ATOM 684 C C . LEU A 1 88 ? 22.919 -8.114 -0.586 1.00 70.88 88 LEU A C 1
ATOM 686 O O . LEU A 1 88 ? 23.015 -6.947 -0.222 1.00 70.88 88 LEU A O 1
ATOM 690 N N . ARG A 1 89 ? 22.115 -8.985 0.026 1.00 70.56 89 ARG A N 1
ATOM 691 C CA . ARG A 1 89 ? 21.274 -8.654 1.179 1.00 70.56 89 ARG A CA 1
ATOM 692 C C . ARG A 1 89 ? 22.111 -8.251 2.387 1.00 70.56 89 ARG A C 1
ATOM 694 O O . ARG A 1 89 ? 21.790 -7.264 3.042 1.00 70.56 89 ARG A O 1
ATOM 701 N N . ASP A 1 90 ? 23.192 -8.968 2.660 1.00 71.62 90 ASP A N 1
ATOM 702 C CA . ASP A 1 90 ? 24.116 -8.639 3.743 1.00 71.62 90 ASP A CA 1
ATOM 703 C C . ASP A 1 90 ? 24.908 -7.364 3.451 1.00 71.62 90 ASP A C 1
ATOM 705 O O . ASP A 1 90 ? 25.151 -6.573 4.363 1.00 71.62 90 ASP A O 1
ATOM 709 N N . ARG A 1 91 ? 25.271 -7.120 2.187 1.00 67.25 91 ARG A N 1
ATOM 710 C CA . ARG A 1 91 ? 25.894 -5.861 1.766 1.00 67.25 91 ARG A CA 1
ATOM 711 C C . ARG A 1 91 ? 24.931 -4.685 1.914 1.00 67.25 91 ARG A C 1
ATOM 713 O O . ARG A 1 91 ? 25.343 -3.673 2.458 1.00 67.25 91 ARG A O 1
ATOM 720 N N . MET A 1 92 ? 23.672 -4.847 1.514 1.00 57.31 92 MET A N 1
ATOM 721 C CA . MET A 1 92 ? 22.600 -3.853 1.661 1.00 57.31 92 MET A CA 1
ATOM 722 C C . MET A 1 92 ? 22.281 -3.560 3.136 1.00 57.31 92 MET A C 1
ATOM 724 O O . MET A 1 92 ? 22.067 -2.412 3.518 1.00 57.31 92 MET A O 1
ATOM 728 N N . ARG A 1 93 ? 22.312 -4.593 3.992 1.00 57.62 93 ARG A N 1
ATOM 729 C CA . ARG A 1 93 ? 22.196 -4.445 5.452 1.00 57.62 93 ARG A CA 1
ATOM 730 C C . ARG A 1 93 ? 23.362 -3.656 6.044 1.00 57.62 93 ARG A C 1
ATOM 732 O O . ARG A 1 93 ? 23.144 -2.824 6.914 1.00 57.62 93 ARG A O 1
ATOM 739 N N . ARG A 1 94 ? 24.591 -3.913 5.582 1.00 64.31 94 ARG A N 1
ATOM 740 C CA . ARG A 1 94 ? 25.798 -3.201 6.036 1.00 64.31 94 ARG A CA 1
ATOM 741 C C . ARG A 1 94 ? 25.928 -1.792 5.450 1.00 64.31 94 ARG A C 1
ATOM 743 O O . ARG A 1 94 ? 26.514 -0.943 6.110 1.00 64.31 94 ARG A O 1
ATOM 750 N N . SER A 1 95 ? 25.414 -1.542 4.243 1.00 48.91 95 SER A N 1
ATOM 751 C CA . SER A 1 95 ? 25.460 -0.227 3.585 1.00 48.91 95 SER A CA 1
ATOM 752 C C . SER A 1 95 ? 24.417 0.753 4.116 1.00 48.91 95 SER A C 1
ATOM 754 O O . SER A 1 95 ? 24.466 1.925 3.760 1.00 48.91 95 SER A O 1
ATOM 756 N N . GLY A 1 96 ? 23.471 0.309 4.953 1.00 45.81 96 GLY A N 1
ATOM 757 C CA . GLY A 1 96 ? 22.399 1.172 5.448 1.00 45.81 96 GLY A CA 1
ATOM 758 C C . GLY A 1 96 ? 21.432 1.643 4.352 1.00 45.81 96 GLY A C 1
ATOM 759 O O . GLY A 1 96 ? 20.552 2.448 4.632 1.00 45.81 96 GLY A O 1
ATOM 760 N N . GLU A 1 97 ? 21.532 1.124 3.121 1.00 45.81 97 GLU A N 1
ATOM 761 C CA . GLU A 1 97 ? 20.581 1.406 2.029 1.00 45.81 97 GLU A CA 1
ATOM 762 C C . GLU A 1 97 ? 19.233 0.699 2.252 1.00 45.81 97 GLU A C 1
ATOM 764 O O . GLU A 1 97 ? 18.218 1.072 1.671 1.00 45.81 97 GLU A O 1
ATOM 769 N N . THR A 1 98 ? 19.182 -0.266 3.177 1.00 43.09 98 THR A N 1
ATOM 770 C CA . THR A 1 98 ? 17.940 -0.722 3.823 1.00 43.09 98 THR A CA 1
ATOM 771 C C . THR A 1 98 ? 17.714 -0.036 5.172 1.00 43.09 98 THR A C 1
ATOM 773 O O . THR A 1 98 ? 17.198 -0.657 6.094 1.00 43.09 98 THR A O 1
ATOM 776 N N . GLY A 1 99 ? 18.111 1.231 5.308 1.00 35.50 99 GLY A N 1
ATOM 777 C CA . GLY A 1 99 ? 17.876 2.085 6.481 1.00 35.50 99 GLY A CA 1
ATOM 778 C C . GLY A 1 99 ? 16.414 2.498 6.674 1.00 35.50 99 GLY A C 1
ATOM 779 O O . GLY A 1 99 ? 16.111 3.355 7.493 1.00 35.50 99 GLY A O 1
ATOM 780 N N . LEU A 1 100 ? 15.489 1.873 5.949 1.00 40.66 100 LEU A N 1
ATOM 781 C CA . LEU A 1 100 ? 14.171 1.599 6.494 1.00 40.66 100 LEU A CA 1
ATOM 782 C C . LEU A 1 100 ? 14.317 0.292 7.265 1.00 40.66 100 LEU A C 1
ATOM 784 O O . LEU A 1 100 ? 13.981 -0.784 6.762 1.00 40.66 100 LEU A O 1
ATOM 788 N N . GLU A 1 101 ? 14.875 0.385 8.476 1.00 35.97 101 GLU A N 1
ATOM 789 C CA . GLU A 1 101 ? 14.579 -0.605 9.502 1.00 35.97 101 GLU A CA 1
ATOM 790 C C . GLU A 1 101 ? 13.076 -0.857 9.396 1.00 35.97 101 GLU A C 1
ATOM 792 O O . GLU A 1 101 ? 12.287 0.088 9.457 1.00 35.97 101 GLU A O 1
ATOM 797 N N . LEU A 1 102 ? 12.672 -2.100 9.125 1.00 43.72 102 LEU A N 1
ATOM 798 C CA . LEU A 1 102 ? 11.290 -2.518 9.322 1.00 43.72 102 LEU A CA 1
ATOM 799 C C . LEU A 1 102 ? 11.049 -2.344 10.822 1.00 43.72 102 LEU A C 1
ATOM 801 O O . LEU A 1 102 ? 11.325 -3.237 11.623 1.00 43.72 102 LEU A O 1
ATOM 805 N N . SER A 1 103 ? 10.702 -1.112 11.182 1.00 42.22 103 SER A N 1
ATOM 806 C CA . SER A 1 103 ? 10.620 -0.611 12.535 1.00 42.22 103 SER A CA 1
ATOM 807 C C . SER A 1 103 ? 9.434 -1.308 13.168 1.00 42.22 103 SER A C 1
ATOM 809 O O . SER A 1 103 ? 8.274 -1.021 12.878 1.00 42.22 103 SER A O 1
ATOM 811 N N . GLY A 1 104 ? 9.751 -2.315 13.971 1.00 53.72 104 GLY A N 1
ATOM 812 C CA . GLY A 1 104 ? 8.780 -3.099 14.707 1.00 53.72 104 GLY A CA 1
ATOM 813 C C . GLY A 1 104 ? 8.647 -4.512 14.169 1.00 53.72 104 GLY A C 1
ATOM 814 O O . GLY A 1 104 ? 8.177 -4.758 13.061 1.00 53.72 104 GLY A O 1
ATOM 815 N N . GLU A 1 105 ? 8.985 -5.472 15.024 1.00 65.00 105 GLU A N 1
ATOM 816 C CA . GLU A 1 105 ? 8.473 -6.827 14.894 1.00 65.00 105 GLU A CA 1
ATOM 817 C C . GLU A 1 105 ? 6.940 -6.737 14.877 1.00 65.00 105 GLU A C 1
ATOM 819 O O . GLU A 1 105 ? 6.298 -6.390 15.874 1.00 65.00 105 GLU A O 1
ATOM 824 N N . ALA A 1 106 ? 6.355 -6.973 13.705 1.00 73.00 106 ALA A N 1
ATOM 825 C CA . ALA A 1 106 ? 4.923 -6.904 13.485 1.00 73.00 106 ALA A CA 1
ATOM 826 C C . ALA A 1 106 ? 4.385 -8.302 13.186 1.00 73.00 106 ALA A C 1
ATOM 828 O O . ALA A 1 106 ? 4.910 -9.042 12.350 1.00 73.00 106 ALA A O 1
ATOM 829 N N . ARG A 1 107 ? 3.303 -8.670 13.868 1.00 83.12 107 ARG A N 1
ATOM 830 C CA . ARG A 1 107 ? 2.567 -9.908 13.630 1.00 83.12 107 ARG A CA 1
ATOM 831 C C . ARG A 1 107 ? 1.501 -9.670 12.573 1.00 83.12 107 ARG A C 1
ATOM 833 O O . ARG A 1 107 ? 0.770 -8.687 12.640 1.00 83.12 107 ARG A O 1
ATOM 840 N N . ARG A 1 108 ? 1.340 -10.623 11.658 1.00 84.50 108 ARG A N 1
ATOM 841 C CA . ARG A 1 108 ? 0.209 -10.645 10.724 1.00 84.50 108 ARG A CA 1
ATOM 842 C C . ARG A 1 108 ? -1.032 -11.213 11.405 1.00 84.50 108 ARG A C 1
ATOM 844 O O . ARG A 1 108 ? -0.991 -12.312 11.959 1.00 84.50 108 ARG A O 1
ATOM 851 N N . VAL A 1 109 ? -2.128 -10.469 11.359 1.00 85.50 109 VAL A N 1
ATOM 852 C CA . VAL A 1 109 ? -3.453 -10.878 11.830 1.00 85.50 109 VAL A CA 1
ATOM 853 C C . VAL A 1 109 ? -4.407 -10.7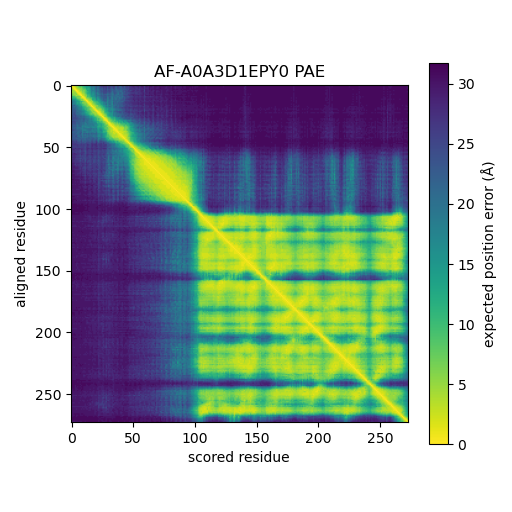99 10.651 1.00 85.50 109 VAL A C 1
ATOM 855 O O . VAL A 1 109 ? -4.442 -9.801 9.942 1.00 85.50 109 VAL A O 1
ATOM 858 N N . ARG A 1 110 ? -5.169 -11.861 10.413 1.00 87.25 110 ARG A N 1
ATOM 859 C CA . ARG A 1 110 ? -6.176 -11.866 9.354 1.00 87.25 110 ARG A CA 1
ATOM 860 C C . ARG A 1 110 ? -7.409 -11.091 9.798 1.00 87.25 110 ARG A C 1
ATOM 862 O O . ARG A 1 110 ? -7.798 -11.151 10.969 1.00 87.25 110 ARG A O 1
ATOM 869 N N . ALA A 1 111 ? -7.994 -10.377 8.847 1.00 87.38 111 ALA A N 1
ATOM 870 C CA . ALA A 1 111 ? -9.190 -9.585 9.042 1.00 87.38 111 ALA A CA 1
ATOM 871 C C . ALA A 1 111 ? -10.190 -9.854 7.909 1.00 87.38 111 ALA A C 1
ATOM 873 O O . ALA A 1 111 ? -9.872 -9.660 6.732 1.00 87.38 111 ALA A O 1
ATOM 874 N N . ASP A 1 112 ? -11.394 -10.292 8.256 1.00 88.94 112 ASP A N 1
ATOM 875 C CA . ASP A 1 112 ? -12.490 -10.481 7.307 1.00 88.94 112 ASP A CA 1
ATOM 876 C C . ASP A 1 112 ? -13.220 -9.147 7.095 1.00 88.94 112 ASP A C 1
ATOM 878 O O . ASP A 1 112 ? -13.502 -8.415 8.044 1.00 88.94 112 ASP A O 1
ATOM 882 N N . VAL A 1 113 ? -13.506 -8.793 5.844 1.00 88.38 113 VAL A N 1
ATOM 883 C CA . VAL A 1 113 ? -14.174 -7.529 5.501 1.00 88.38 113 VAL A CA 1
ATOM 884 C C . VAL A 1 113 ? -15.682 -7.687 5.682 1.00 88.38 113 VAL A C 1
ATOM 886 O O . VAL A 1 113 ? -16.299 -8.512 5.015 1.00 88.38 113 VAL A O 1
ATOM 889 N N . LEU A 1 114 ? -16.278 -6.875 6.558 1.00 85.56 114 LEU A N 1
ATOM 890 C CA . LEU A 1 114 ? -17.716 -6.904 6.851 1.00 85.56 114 LEU A CA 1
ATOM 891 C C . LEU A 1 114 ? -18.514 -5.963 5.943 1.00 85.56 114 LEU A C 1
ATOM 893 O O . LEU A 1 114 ? -19.620 -6.289 5.520 1.00 85.56 114 LEU A O 1
ATOM 897 N N . GLY A 1 115 ? -17.962 -4.785 5.640 1.00 84.00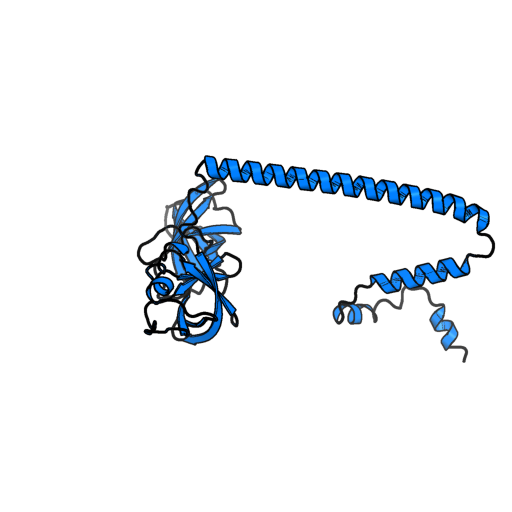 115 GLY A N 1
ATOM 898 C CA . GLY A 1 115 ? -18.678 -3.759 4.888 1.00 84.00 115 GLY A CA 1
ATOM 899 C C . GLY A 1 115 ? -17.850 -2.505 4.622 1.00 84.00 115 GLY A C 1
ATOM 900 O O . GLY A 1 115 ? -16.752 -2.333 5.153 1.00 84.00 115 GLY A O 1
ATOM 901 N N . ARG A 1 116 ? -18.378 -1.622 3.768 1.00 85.00 116 ARG A N 1
ATOM 902 C CA . ARG A 1 116 ? -17.776 -0.323 3.429 1.00 85.00 116 ARG A CA 1
ATOM 903 C C . ARG A 1 116 ? -18.782 0.781 3.729 1.00 85.00 116 ARG A C 1
ATOM 905 O O . ARG A 1 116 ? -19.914 0.704 3.260 1.00 85.00 116 ARG A O 1
ATOM 912 N N . SER A 1 117 ? -18.372 1.794 4.481 1.00 75.06 117 SER A N 1
ATOM 913 C CA . SER A 1 117 ? -19.235 2.902 4.905 1.00 75.06 117 SER A CA 1
ATOM 914 C C . SER A 1 117 ? -18.445 4.205 4.901 1.00 75.06 117 SER A C 1
ATOM 916 O O . SER A 1 117 ? -17.404 4.270 5.546 1.00 75.06 117 SER A O 1
ATOM 918 N N . GLU A 1 118 ? -18.933 5.231 4.198 1.00 68.12 118 GLU A N 1
ATOM 919 C CA . GLU A 1 118 ? -18.451 6.624 4.304 1.00 68.12 118 GLU A CA 1
ATOM 920 C C . GLU A 1 118 ? -16.916 6.799 4.259 1.00 68.12 118 GLU A C 1
ATOM 922 O O . GLU A 1 118 ? -16.327 7.553 5.027 1.00 68.12 118 GLU A O 1
ATOM 927 N N . GLY A 1 119 ? -16.235 6.073 3.366 1.00 77.94 119 GLY A N 1
ATOM 928 C CA . GLY A 1 119 ? -14.773 6.146 3.231 1.00 77.94 119 GLY A CA 1
ATOM 929 C C . GLY A 1 119 ? -13.984 5.276 4.217 1.00 77.94 119 GLY A C 1
ATOM 930 O O . GLY A 1 119 ? -12.760 5.255 4.147 1.00 77.94 119 GLY A O 1
ATOM 931 N N . PHE A 1 120 ? -14.655 4.506 5.074 1.00 85.81 120 PHE A N 1
ATOM 932 C CA . PHE A 1 120 ? -14.065 3.487 5.942 1.00 85.81 120 PHE A CA 1
ATOM 933 C C . PHE A 1 120 ? -14.440 2.073 5.494 1.00 85.81 120 PHE A C 1
ATOM 935 O O . PHE A 1 120 ? -15.456 1.840 4.828 1.00 85.81 120 PHE A O 1
ATOM 942 N N . VAL A 1 121 ? -13.621 1.104 5.899 1.00 87.31 121 VAL A N 1
ATOM 943 C CA . VAL A 1 121 ? -13.895 -0.324 5.713 1.00 87.31 121 VAL A CA 1
ATOM 944 C C . VAL A 1 121 ? -13.944 -1.011 7.067 1.00 87.31 121 VAL A C 1
ATOM 946 O O . VAL A 1 121 ? -12.954 -1.026 7.792 1.00 87.31 121 VAL A O 1
ATOM 949 N N . GLN A 1 122 ? -15.092 -1.592 7.398 1.00 88.50 122 GLN A N 1
ATOM 950 C CA . GLN A 1 122 ? -15.264 -2.381 8.611 1.00 88.50 122 GLN A CA 1
ATOM 951 C C . GLN A 1 122 ? -14.667 -3.766 8.406 1.00 88.50 122 GLN A C 1
ATOM 953 O O . GLN A 1 122 ? -15.011 -4.464 7.446 1.00 88.50 122 GLN A O 1
ATOM 958 N N . VAL A 1 123 ? -13.791 -4.169 9.320 1.00 88.50 123 VAL A N 1
ATOM 959 C CA . VAL A 1 123 ? -13.169 -5.490 9.305 1.00 88.50 123 VAL A CA 1
ATOM 960 C C . VAL A 1 123 ? -13.265 -6.160 10.666 1.00 88.50 123 VAL A C 1
ATOM 962 O O . VAL A 1 123 ? -13.147 -5.510 11.704 1.00 88.50 123 VAL A O 1
ATOM 965 N N . GLN A 1 124 ? -13.457 -7.473 10.655 1.00 88.94 124 GLN A N 1
ATOM 966 C CA . GLN A 1 124 ? -13.442 -8.325 11.830 1.00 88.94 124 GLN A CA 1
ATOM 967 C C . GLN A 1 124 ? -12.115 -9.072 11.912 1.00 88.94 124 GLN A C 1
ATOM 969 O O . GLN A 1 124 ? -11.737 -9.799 11.001 1.00 88.94 124 GLN A O 1
ATOM 974 N N . LEU A 1 125 ? -11.403 -8.901 13.015 1.00 87.69 125 LEU A N 1
ATOM 975 C CA . LEU A 1 125 ? -10.130 -9.549 13.286 1.00 87.69 125 LEU A CA 1
ATOM 976 C C . LEU A 1 125 ? -10.359 -10.988 13.755 1.00 87.69 125 LEU A C 1
ATOM 978 O O . LEU A 1 125 ? -11.152 -11.229 14.666 1.00 87.69 125 LEU A O 1
ATOM 982 N N . GLU A 1 126 ? -9.589 -11.934 13.212 1.00 86.31 126 GLU A N 1
ATOM 983 C CA . GLU A 1 126 ? -9.601 -13.330 13.683 1.00 86.31 126 GLU A CA 1
ATOM 984 C C . GLU A 1 126 ? -9.104 -13.460 15.135 1.00 86.31 126 GLU A C 1
ATOM 986 O O . GLU A 1 126 ? -9.429 -14.418 15.837 1.00 86.31 126 GLU A O 1
ATOM 991 N N . ARG A 1 127 ? -8.279 -12.513 15.600 1.00 81.38 127 ARG A N 1
ATOM 992 C CA . ARG A 1 127 ? -7.710 -12.505 16.953 1.00 81.38 127 ARG A CA 1
ATOM 993 C C . ARG A 1 127 ? -7.958 -11.172 17.637 1.00 81.38 127 ARG A C 1
ATOM 995 O O . ARG A 1 127 ? -7.839 -10.118 17.021 1.00 81.38 127 ARG A O 1
ATOM 1002 N N . ARG A 1 128 ? -8.215 -11.230 18.945 1.00 81.12 128 ARG A N 1
ATOM 1003 C CA . ARG A 1 128 ? -8.298 -10.039 19.794 1.00 81.12 128 ARG A CA 1
ATOM 1004 C C . ARG A 1 128 ? -6.927 -9.358 19.877 1.00 81.12 128 ARG A C 1
ATOM 1006 O O . ARG A 1 128 ? -5.908 -10.022 20.076 1.00 81.12 128 ARG A O 1
ATOM 1013 N N . CYS A 1 129 ? -6.931 -8.039 19.741 1.00 81.94 129 CYS A N 1
ATOM 1014 C CA . CYS A 1 129 ? -5.766 -7.167 19.858 1.00 81.94 129 CYS A CA 1
ATOM 1015 C C . CYS A 1 129 ? -6.089 -6.031 20.829 1.00 81.94 129 CYS A C 1
ATOM 1017 O O . CYS A 1 129 ? -7.251 -5.647 20.976 1.00 81.94 129 CYS A O 1
ATOM 1019 N N . THR A 1 130 ? -5.074 -5.494 21.504 1.00 83.31 130 THR A N 1
ATOM 1020 C CA . THR A 1 130 ? -5.287 -4.364 22.414 1.00 83.31 130 THR A CA 1
ATOM 1021 C C . THR A 1 130 ? -5.498 -3.076 21.623 1.00 83.31 130 THR A C 1
ATOM 1023 O O . THR A 1 130 ? -4.979 -2.910 20.519 1.00 83.31 130 THR A O 1
ATOM 1026 N N . GLN A 1 131 ? -6.218 -2.116 22.201 1.00 82.31 131 GLN A N 1
ATOM 1027 C CA . GLN A 1 131 ? -6.463 -0.823 21.557 1.00 82.31 131 GLN A CA 1
ATOM 1028 C C . GLN A 1 131 ? -5.159 -0.097 21.176 1.00 82.31 131 GLN A C 1
ATOM 1030 O O . GLN A 1 131 ? -5.065 0.467 20.090 1.00 82.31 131 GLN A O 1
ATOM 1035 N N . LYS A 1 132 ? -4.131 -0.151 22.036 1.00 81.94 132 LYS A N 1
ATOM 1036 C CA . LYS A 1 132 ? -2.816 0.459 21.768 1.00 81.94 132 LYS A CA 1
ATOM 1037 C C . LYS A 1 132 ? -2.139 -0.143 20.536 1.00 81.94 132 LYS A C 1
ATOM 1039 O O . LYS A 1 132 ? -1.591 0.593 19.725 1.00 81.94 132 LYS A O 1
ATOM 1044 N N . GLN A 1 133 ? -2.207 -1.466 20.391 1.00 84.19 133 GLN A N 1
ATOM 1045 C CA . GLN A 1 133 ? -1.679 -2.160 19.221 1.00 84.19 133 GLN A CA 1
ATOM 1046 C C . GLN A 1 133 ? -2.458 -1.787 17.958 1.00 84.19 133 GLN A C 1
ATOM 1048 O O . GLN A 1 133 ? -1.850 -1.506 16.927 1.00 84.19 133 GLN A O 1
ATOM 1053 N N . LEU A 1 134 ? -3.791 -1.740 18.046 1.00 85.62 134 LEU A N 1
ATOM 1054 C CA . LEU A 1 134 ? -4.661 -1.425 16.913 1.00 85.62 134 LEU A CA 1
ATOM 1055 C C . LEU A 1 134 ? -4.403 -0.028 16.347 1.00 85.62 134 LEU A C 1
ATOM 1057 O O . LEU A 1 134 ? -4.268 0.095 15.137 1.00 85.62 134 LEU A O 1
ATOM 1061 N N . HIS A 1 135 ? -4.229 0.994 17.191 1.00 85.62 135 HIS A N 1
ATOM 1062 C CA . HIS A 1 135 ? -3.898 2.356 16.733 1.00 85.62 135 HIS A CA 1
ATOM 1063 C C . HIS A 1 135 ? -2.593 2.442 15.930 1.00 85.62 135 HIS A C 1
ATOM 1065 O O . HIS A 1 135 ? -2.433 3.342 15.115 1.00 85.62 135 HIS A O 1
ATOM 1071 N N . GLN A 1 136 ? -1.667 1.511 16.155 1.00 86.00 136 GLN A N 1
ATOM 1072 C CA . GLN A 1 136 ? -0.375 1.435 15.468 1.00 86.00 136 GLN A CA 1
ATOM 1073 C C . GLN A 1 136 ? -0.345 0.332 14.397 1.00 86.00 136 GLN A C 1
ATOM 1075 O O . GLN A 1 136 ? 0.724 -0.076 13.943 1.00 86.00 136 GLN A O 1
ATOM 1080 N N . SER A 1 137 ? -1.513 -0.179 13.997 1.00 88.06 137 SER A N 1
ATOM 1081 C CA . SER A 1 137 ? -1.624 -1.267 13.027 1.00 88.06 137 SER A CA 1
ATOM 1082 C C . SER A 1 137 ? -1.922 -0.770 11.613 1.00 88.06 137 SER A C 1
ATOM 1084 O O . SER A 1 137 ? -2.721 0.146 11.403 1.00 88.06 137 SER A O 1
ATOM 1086 N N . ALA A 1 138 ? -1.327 -1.439 10.626 1.00 89.69 138 ALA A N 1
ATOM 1087 C CA . ALA A 1 138 ? -1.466 -1.121 9.207 1.00 89.69 138 ALA A CA 1
ATOM 1088 C C . ALA A 1 138 ? -2.104 -2.287 8.438 1.00 89.69 138 ALA A C 1
ATOM 1090 O O . ALA A 1 138 ? -1.792 -3.447 8.690 1.00 89.69 138 ALA A O 1
ATOM 1091 N N . ALA A 1 139 ? -2.986 -1.995 7.486 1.00 90.00 139 ALA A N 1
ATOM 1092 C CA . ALA A 1 139 ? -3.603 -2.986 6.612 1.00 90.00 139 ALA A CA 1
ATOM 1093 C C . ALA A 1 139 ? -2.783 -3.156 5.329 1.00 90.00 139 ALA A C 1
ATOM 1095 O O . ALA A 1 139 ? -2.497 -2.190 4.616 1.00 90.00 139 ALA A O 1
ATOM 1096 N N . VAL A 1 140 ? -2.431 -4.400 5.027 1.00 88.62 140 VAL A N 1
ATOM 1097 C CA . VAL A 1 140 ? -1.527 -4.777 3.945 1.00 88.62 140 VAL A CA 1
ATOM 1098 C C . VAL A 1 140 ? -2.169 -5.847 3.068 1.00 88.62 140 VAL A C 1
ATOM 1100 O O . VAL A 1 140 ? -2.898 -6.722 3.535 1.00 88.62 140 VAL A O 1
ATOM 1103 N N . MET A 1 141 ? -1.878 -5.782 1.773 1.00 82.94 141 MET A N 1
ATOM 1104 C CA . MET A 1 141 ? -2.242 -6.802 0.799 1.00 82.94 141 MET A CA 1
ATOM 1105 C C . MET A 1 141 ? -1.040 -7.115 -0.081 1.00 82.94 141 MET A C 1
ATOM 1107 O O . MET A 1 141 ? -0.485 -6.215 -0.706 1.00 82.94 141 MET A O 1
ATOM 1111 N N . ASN A 1 142 ? -0.626 -8.383 -0.136 1.00 78.69 142 ASN A N 1
ATOM 1112 C CA . ASN A 1 142 ? 0.532 -8.828 -0.925 1.00 78.69 142 ASN A CA 1
ATOM 1113 C C . ASN A 1 142 ? 1.817 -8.002 -0.678 1.00 78.69 142 ASN A C 1
ATOM 1115 O O . ASN A 1 142 ? 2.631 -7.829 -1.580 1.00 78.69 142 ASN A O 1
ATOM 1119 N N . GLY A 1 143 ? 1.994 -7.469 0.537 1.00 76.38 143 GLY A N 1
ATOM 1120 C CA . GLY A 1 143 ? 3.133 -6.615 0.904 1.00 76.38 143 GLY A CA 1
ATOM 1121 C C . GLY A 1 143 ? 2.972 -5.118 0.603 1.00 76.38 143 GLY A C 1
ATOM 1122 O O . GLY A 1 143 ? 3.847 -4.343 0.981 1.00 76.38 143 GLY A O 1
ATOM 1123 N N . ASN A 1 144 ? 1.862 -4.698 -0.009 1.00 84.38 144 ASN A N 1
ATOM 1124 C CA . ASN A 1 144 ? 1.539 -3.292 -0.255 1.00 84.38 144 ASN A CA 1
ATOM 1125 C C . ASN A 1 144 ? 0.623 -2.741 0.839 1.00 84.38 144 ASN A C 1
ATOM 1127 O O . ASN A 1 144 ? -0.304 -3.428 1.275 1.00 84.38 144 ASN A O 1
ATOM 1131 N N . LEU A 1 145 ? 0.847 -1.496 1.248 1.00 88.56 145 LEU A N 1
ATOM 1132 C CA . LEU A 1 145 ? -0.047 -0.781 2.147 1.00 88.56 145 LEU A CA 1
ATOM 1133 C C . LEU A 1 145 ? -1.364 -0.480 1.431 1.00 88.56 145 LEU A C 1
ATOM 1135 O O . LEU A 1 145 ? -1.374 -0.015 0.294 1.00 88.56 145 LEU A O 1
ATOM 1139 N N . VAL A 1 146 ? -2.472 -0.728 2.120 1.00 89.44 146 VAL A N 1
ATOM 1140 C CA . VAL A 1 146 ? -3.825 -0.481 1.604 1.00 89.44 146 VAL A CA 1
ATOM 1141 C C . VAL A 1 146 ? -4.596 0.483 2.508 1.00 89.44 146 VAL A C 1
ATOM 1143 O O . VAL A 1 146 ? -5.482 1.207 2.057 1.00 89.44 146 VAL A O 1
ATOM 1146 N N . GLY A 1 147 ? -4.235 0.543 3.786 1.00 89.81 147 GLY A N 1
ATOM 1147 C CA . GLY A 1 147 ? -4.828 1.449 4.759 1.00 89.81 147 GLY A CA 1
ATOM 1148 C C . GLY A 1 147 ? -4.239 1.228 6.141 1.00 89.81 147 GLY A C 1
ATOM 1149 O O . GLY A 1 147 ? -3.278 0.480 6.306 1.00 89.81 147 GLY A O 1
ATOM 1150 N N . TRP A 1 148 ? -4.837 1.832 7.152 1.00 90.62 148 TRP A N 1
ATOM 1151 C CA . TRP A 1 148 ? -4.500 1.582 8.553 1.00 90.62 148 TRP A CA 1
ATOM 1152 C C . TRP A 1 148 ? -5.749 1.668 9.416 1.00 90.62 148 TRP A C 1
ATOM 1154 O O . TRP A 1 148 ? -6.814 2.078 8.952 1.00 90.62 148 TRP A O 1
ATOM 1164 N N . VAL A 1 149 ? -5.643 1.235 10.668 1.00 89.62 149 VAL A N 1
ATOM 1165 C CA . VAL A 1 149 ? -6.781 1.273 11.586 1.00 89.62 149 VAL A CA 1
ATOM 1166 C C . VAL A 1 149 ? -7.087 2.723 11.959 1.00 89.62 149 VAL A C 1
ATOM 1168 O O . VAL A 1 149 ? -6.207 3.470 12.380 1.00 89.62 149 VAL A O 1
ATOM 1171 N N . SER A 1 150 ? -8.344 3.128 11.797 1.00 86.38 150 SER A N 1
ATOM 1172 C CA . SER A 1 150 ? -8.825 4.427 12.253 1.00 86.38 150 SER A CA 1
ATOM 1173 C C . SER A 1 150 ? -9.115 4.390 13.748 1.00 86.38 150 SER A C 1
ATOM 1175 O O . SER A 1 150 ? -9.688 3.425 14.247 1.00 86.38 150 SER A O 1
ATOM 1177 N N . SER A 1 151 ? -8.798 5.477 14.453 1.00 78.88 151 SER A N 1
ATOM 1178 C CA . SER A 1 151 ? -9.184 5.673 15.854 1.00 78.88 151 SER A CA 1
ATOM 1179 C C . SER A 1 151 ? -10.705 5.766 16.047 1.00 78.88 151 SER A C 1
ATOM 1181 O O . SER A 1 151 ? -11.205 5.513 17.146 1.00 78.88 151 SER A O 1
ATOM 1183 N N . VAL A 1 152 ? -11.449 6.091 14.985 1.00 73.06 152 VAL A N 1
ATOM 1184 C CA . VAL A 1 152 ? -12.910 6.195 14.986 1.00 73.06 152 VAL A CA 1
ATOM 1185 C C . VAL A 1 152 ? -13.518 4.791 14.983 1.00 73.06 152 VAL A C 1
ATOM 1187 O O . VAL A 1 152 ? -13.448 4.075 13.987 1.00 73.06 152 VAL A O 1
ATOM 1190 N N . GLY A 1 153 ? -14.140 4.395 16.096 1.00 63.25 153 GLY A N 1
ATOM 1191 C CA . GLY A 1 153 ? -14.825 3.102 16.234 1.00 63.25 153 GLY A CA 1
ATOM 1192 C C . GLY A 1 153 ? -14.020 1.996 16.924 1.00 63.25 153 GLY A C 1
ATOM 1193 O O . GLY A 1 153 ? -14.495 0.865 16.990 1.00 63.25 153 GLY A O 1
ATOM 1194 N N . ILE A 1 154 ? -12.840 2.292 17.486 1.00 65.56 154 ILE A N 1
ATOM 1195 C CA . ILE A 1 154 ? -12.110 1.317 18.313 1.00 65.56 154 ILE A CA 1
ATOM 1196 C C . ILE A 1 154 ? -12.737 1.260 19.714 1.00 65.56 154 ILE A C 1
ATOM 1198 O O . ILE A 1 154 ? -12.440 2.081 20.583 1.00 65.56 154 ILE A O 1
ATOM 1202 N N . GLY A 1 155 ? -13.621 0.284 19.929 1.00 59.50 155 GLY A N 1
ATOM 1203 C CA . GLY A 1 155 ? -14.168 -0.051 21.247 1.00 59.50 155 GLY A CA 1
ATOM 1204 C C . GLY A 1 155 ? -13.145 -0.708 22.190 1.00 59.50 155 GLY A C 1
ATOM 1205 O O . GLY A 1 155 ? -12.048 -1.089 21.784 1.00 59.50 155 GLY A O 1
ATOM 1206 N N . LYS A 1 156 ? -13.521 -0.876 23.468 1.00 57.34 156 LYS A N 1
ATOM 1207 C CA . LYS A 1 156 ? -12.648 -1.431 24.528 1.00 57.34 156 LYS A CA 1
ATOM 1208 C C . LYS A 1 156 ? -12.218 -2.895 24.290 1.00 57.34 156 LYS A C 1
ATOM 1210 O O . LYS A 1 156 ? -11.154 -3.281 24.755 1.00 57.34 156 LYS A O 1
ATOM 1215 N N . GLU A 1 157 ? -12.988 -3.671 23.520 1.00 60.66 157 GLU A N 1
ATOM 1216 C CA . GLU A 1 157 ? -12.640 -5.028 23.051 1.00 60.66 157 GLU A CA 1
ATOM 1217 C C . GLU A 1 157 ? -12.955 -5.190 21.550 1.00 60.66 157 GLU A C 1
ATOM 1219 O O . GLU A 1 157 ? -13.823 -5.961 21.138 1.00 60.66 157 GLU A O 1
ATOM 1224 N N . ALA A 1 158 ? -12.287 -4.400 20.710 1.00 63.12 158 ALA A N 1
ATOM 1225 C CA . ALA A 1 158 ? -12.613 -4.293 19.291 1.00 63.12 158 ALA A CA 1
ATOM 1226 C C . ALA A 1 158 ? -12.086 -5.485 18.469 1.00 63.12 158 ALA A C 1
ATOM 1228 O O . ALA A 1 158 ? -11.022 -5.431 17.856 1.00 63.12 158 ALA A O 1
ATOM 1229 N N . THR A 1 159 ? -12.856 -6.574 18.438 1.00 76.56 159 THR A N 1
ATOM 1230 C CA . THR A 1 159 ? -12.747 -7.583 17.367 1.00 76.56 159 THR A CA 1
ATOM 1231 C C . THR A 1 159 ? -13.162 -7.007 16.018 1.00 76.56 159 THR A C 1
ATOM 1233 O O . THR A 1 159 ? -12.663 -7.461 14.999 1.00 76.56 159 THR A O 1
ATOM 1236 N N . VAL A 1 160 ? -14.024 -5.989 15.999 1.00 83.94 160 VAL A N 1
ATOM 1237 C CA . VAL A 1 160 ? -14.400 -5.247 14.793 1.00 83.94 160 VAL A CA 1
ATOM 1238 C C . VAL A 1 160 ? -13.750 -3.872 14.828 1.00 83.94 160 VAL A C 1
ATOM 1240 O O . VAL A 1 160 ? -13.886 -3.151 15.816 1.00 83.94 160 VAL A O 1
ATOM 1243 N N . VAL A 1 161 ? -13.041 -3.516 13.759 1.00 87.00 161 VAL A N 1
ATOM 1244 C CA . VAL A 1 161 ? -12.325 -2.244 13.627 1.00 87.00 161 VAL A CA 1
ATOM 1245 C C . VAL A 1 161 ? -12.616 -1.586 12.285 1.00 87.00 161 VAL A C 1
ATOM 1247 O O . VAL A 1 161 ? -12.899 -2.253 11.290 1.00 87.00 161 VAL A O 1
ATOM 1250 N N . ASN A 1 162 ? -12.510 -0.260 12.258 1.00 89.44 162 ASN A N 1
ATOM 1251 C CA . ASN A 1 162 ? -12.605 0.521 11.033 1.00 89.44 162 ASN A CA 1
ATOM 1252 C C . ASN A 1 162 ? -11.208 0.737 10.456 1.00 89.44 162 ASN A C 1
ATOM 1254 O O . ASN A 1 162 ? -10.314 1.234 11.140 1.00 89.44 162 ASN A O 1
ATOM 1258 N N . LEU A 1 163 ? -11.026 0.404 9.186 1.00 88.88 163 LEU A N 1
ATOM 1259 C CA . LEU A 1 163 ? -9.842 0.748 8.411 1.00 88.88 163 LEU A CA 1
ATOM 1260 C C . LEU A 1 163 ? -10.103 2.024 7.615 1.00 88.88 163 LEU A C 1
ATOM 1262 O O . LEU A 1 163 ? -11.157 2.163 6.993 1.00 88.88 163 LEU A O 1
ATOM 1266 N N . LEU A 1 164 ? -9.120 2.920 7.602 1.00 90.38 164 LEU A N 1
ATOM 1267 C CA . LEU A 1 164 ? -9.045 4.058 6.696 1.00 90.38 164 LEU A CA 1
ATOM 1268 C C . LEU A 1 164 ? -8.179 3.665 5.484 1.00 90.38 164 LEU A C 1
ATOM 1270 O O . LEU A 1 164 ? -6.974 3.453 5.651 1.00 90.38 164 LEU A O 1
ATOM 1274 N N . PRO A 1 165 ? -8.755 3.533 4.278 1.00 89.56 165 PRO A N 1
ATOM 1275 C CA . PRO A 1 165 ? -7.999 3.281 3.056 1.00 89.56 165 PRO A CA 1
ATOM 1276 C C . PRO A 1 165 ? -7.081 4.453 2.700 1.00 89.56 165 PRO A C 1
ATOM 1278 O O . PRO A 1 165 ? -7.466 5.611 2.852 1.00 89.56 165 PRO A O 1
ATOM 1281 N N . ILE A 1 166 ? -5.913 4.167 2.121 1.00 89.88 166 ILE A N 1
ATOM 1282 C CA . ILE A 1 166 ? -4.987 5.215 1.645 1.00 89.88 166 ILE A CA 1
ATOM 1283 C C . ILE A 1 166 ? -5.547 6.039 0.478 1.00 89.88 166 ILE A C 1
ATOM 1285 O O . ILE A 1 166 ? -5.077 7.140 0.216 1.00 89.88 166 ILE A O 1
ATOM 1289 N N . THR A 1 167 ? -6.544 5.500 -0.224 1.00 87.50 167 THR A N 1
ATOM 1290 C CA . THR A 1 167 ? -7.245 6.141 -1.345 1.00 87.50 167 THR A CA 1
ATOM 1291 C C . THR A 1 167 ? -8.457 6.957 -0.917 1.00 87.50 167 THR A C 1
ATOM 1293 O O . THR A 1 167 ? -9.091 7.591 -1.761 1.00 87.50 167 THR A O 1
ATOM 1296 N N . ALA A 1 168 ? -8.823 6.927 0.367 1.00 85.94 168 ALA A N 1
ATOM 1297 C CA . ALA A 1 168 ? -9.997 7.633 0.847 1.00 85.94 168 ALA A CA 1
ATOM 1298 C C . ALA A 1 168 ? -9.773 9.159 0.795 1.00 85.94 168 ALA A C 1
ATOM 1300 O O . ALA A 1 168 ? -8.667 9.628 1.066 1.00 85.94 168 ALA A O 1
ATOM 1301 N N . PRO A 1 169 ? -10.803 9.964 0.478 1.00 82.50 169 PRO A N 1
ATOM 1302 C CA . PRO A 1 169 ? -10.656 11.417 0.327 1.00 82.50 169 PRO A CA 1
ATOM 1303 C C . PRO A 1 169 ? -10.298 12.128 1.642 1.00 82.50 169 PRO A C 1
ATOM 1305 O O . PRO A 1 169 ? -9.743 13.222 1.633 1.00 82.50 169 PRO A O 1
ATOM 1308 N N . ASN A 1 170 ? -10.607 11.502 2.777 1.00 83.38 170 ASN A N 1
ATOM 1309 C CA . ASN A 1 170 ? -10.254 11.946 4.122 1.00 83.38 170 ASN A CA 1
ATOM 1310 C C . ASN A 1 170 ? -8.885 11.420 4.597 1.00 83.38 170 ASN A C 1
ATOM 1312 O O . ASN A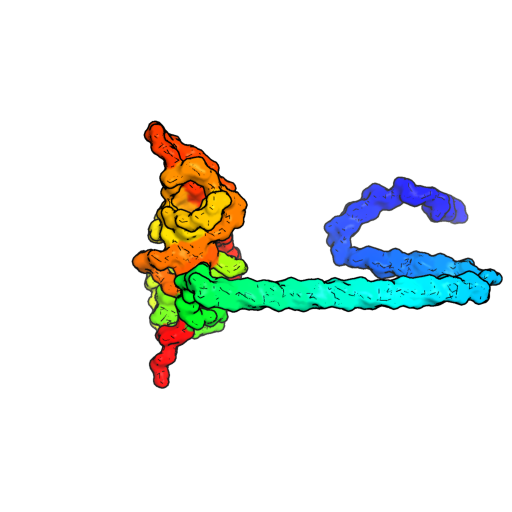 1 170 ? -8.502 11.694 5.737 1.00 83.38 170 ASN A O 1
ATOM 1316 N N . ALA A 1 171 ? -8.146 10.670 3.771 1.00 84.62 171 ALA A N 1
ATOM 1317 C CA . ALA A 1 171 ? -6.812 10.211 4.130 1.00 84.62 171 ALA A CA 1
ATOM 1318 C C . ALA A 1 171 ? -5.802 11.382 4.130 1.00 84.62 171 ALA A C 1
ATOM 1320 O O . ALA A 1 171 ? -5.875 12.286 3.289 1.00 84.62 171 ALA A O 1
ATOM 1321 N N . PRO A 1 172 ? -4.846 11.399 5.077 1.00 85.75 172 PRO A N 1
ATOM 1322 C CA . PRO A 1 172 ? -3.814 12.419 5.154 1.00 85.75 172 PRO A CA 1
ATOM 1323 C C . PRO A 1 172 ? -2.894 12.364 3.931 1.00 85.75 172 PRO A C 1
ATOM 1325 O O . PRO A 1 172 ? -2.747 11.339 3.266 1.00 85.75 172 PRO A O 1
ATOM 1328 N N . LYS A 1 173 ? -2.223 13.486 3.661 1.00 89.44 173 LYS A N 1
ATOM 1329 C CA . LYS A 1 173 ? -1.217 13.558 2.597 1.00 89.44 173 LYS A CA 1
ATOM 1330 C C . LYS A 1 173 ? -0.041 12.650 2.957 1.00 89.44 173 LYS A C 1
ATOM 1332 O O . LYS A 1 173 ? 0.514 12.771 4.048 1.00 89.44 173 LYS A O 1
ATOM 1337 N N . LEU A 1 174 ? 0.343 11.780 2.033 1.00 89.31 174 LEU A N 1
ATOM 1338 C CA . LEU A 1 174 ? 1.408 10.802 2.225 1.00 89.31 174 LEU A CA 1
ATOM 1339 C C . LEU A 1 174 ? 2.728 11.346 1.680 1.00 89.31 174 LEU A C 1
ATOM 1341 O O . LEU A 1 174 ? 2.750 12.082 0.693 1.00 89.31 174 LEU A O 1
ATOM 1345 N N . LEU A 1 175 ? 3.836 10.972 2.310 1.00 88.44 175 LEU A N 1
ATOM 1346 C CA . LEU A 1 175 ? 5.173 11.215 1.778 1.00 88.44 175 LEU A CA 1
ATOM 1347 C C . LEU A 1 175 ? 5.697 9.902 1.207 1.00 88.44 175 LEU A C 1
ATOM 1349 O O . LEU A 1 175 ? 5.761 8.904 1.918 1.00 88.44 175 LEU A O 1
ATOM 1353 N N . GLY A 1 176 ? 6.035 9.895 -0.077 1.00 87.44 176 GLY A N 1
ATOM 1354 C CA . GLY A 1 176 ? 6.574 8.729 -0.766 1.00 87.44 176 GLY A CA 1
ATOM 1355 C C . GLY A 1 176 ? 7.981 8.982 -1.290 1.00 87.44 176 GLY A C 1
ATOM 1356 O O . GLY A 1 176 ? 8.306 10.114 -1.642 1.00 87.44 176 GLY A O 1
ATOM 1357 N N . VAL A 1 177 ? 8.799 7.937 -1.388 1.00 86.81 177 VAL A N 1
ATOM 1358 C CA . VAL A 1 177 ? 10.042 7.954 -2.175 1.00 86.81 177 VAL A CA 1
ATOM 1359 C C . VAL A 1 177 ? 9.786 7.315 -3.528 1.00 86.81 177 VAL A C 1
ATOM 1361 O O . VAL A 1 177 ? 9.259 6.202 -3.605 1.00 86.81 177 VAL A O 1
ATOM 1364 N N . VAL A 1 178 ? 10.186 8.022 -4.580 1.00 85.38 178 VAL A N 1
ATOM 1365 C CA . VAL A 1 178 ? 10.189 7.551 -5.964 1.00 85.38 178 VAL A CA 1
ATOM 1366 C C . VAL A 1 178 ? 11.628 7.503 -6.451 1.00 85.38 178 VAL A C 1
ATOM 1368 O O . VAL A 1 178 ? 12.379 8.462 -6.267 1.00 85.38 178 VAL A O 1
ATOM 1371 N N . ARG A 1 179 ? 11.991 6.409 -7.116 1.00 82.00 179 ARG A N 1
ATOM 1372 C CA . ARG A 1 179 ? 13.292 6.265 -7.761 1.00 82.00 179 ARG A CA 1
ATOM 1373 C C . ARG A 1 179 ? 13.235 6.782 -9.197 1.00 82.00 179 ARG A C 1
ATOM 1375 O O . ARG A 1 179 ? 12.377 6.378 -9.984 1.00 82.00 179 ARG A O 1
ATOM 1382 N N . LEU A 1 180 ? 14.131 7.702 -9.532 1.00 77.31 180 LEU A N 1
ATOM 1383 C CA . LEU A 1 180 ? 14.274 8.232 -10.886 1.00 77.31 180 LEU A CA 1
ATOM 1384 C C . LEU A 1 180 ? 15.064 7.270 -11.780 1.00 77.31 180 LEU A C 1
ATOM 1386 O O . LEU A 1 180 ? 15.844 6.456 -11.288 1.00 77.31 180 LEU A O 1
ATOM 1390 N N . GLU A 1 181 ? 14.944 7.426 -13.100 1.00 72.44 181 GLU A N 1
ATOM 1391 C CA . GLU A 1 181 ? 15.781 6.701 -14.074 1.00 72.44 181 GLU A CA 1
ATOM 1392 C C . GLU A 1 181 ? 17.284 6.948 -13.871 1.00 72.44 181 GLU A C 1
ATOM 1394 O O . GLU A 1 181 ? 18.105 6.078 -14.141 1.00 72.44 181 GLU A O 1
ATOM 1399 N N . SER A 1 182 ? 17.653 8.109 -13.319 1.00 70.38 182 SER A N 1
ATOM 1400 C CA . SER A 1 182 ? 19.032 8.428 -12.930 1.00 70.38 182 SER A CA 1
ATOM 1401 C C . SER A 1 182 ? 19.544 7.615 -11.732 1.00 70.38 182 SER A C 1
ATOM 1403 O O . SER A 1 182 ? 20.695 7.776 -11.332 1.00 70.38 182 SER A O 1
ATOM 1405 N N . GLY A 1 183 ? 18.693 6.787 -11.119 1.00 72.25 183 GLY A N 1
ATOM 1406 C CA . GLY A 1 183 ? 18.988 6.021 -9.912 1.00 72.25 183 GLY A CA 1
ATOM 1407 C C . GLY A 1 183 ? 18.879 6.823 -8.614 1.00 72.25 183 GLY A C 1
ATOM 1408 O O . GLY A 1 183 ? 19.055 6.231 -7.552 1.00 72.25 183 GLY A O 1
ATOM 1409 N N . GLN A 1 184 ? 18.579 8.127 -8.689 1.00 77.06 184 GLN A N 1
ATOM 1410 C CA . GLN A 1 184 ? 18.387 9.001 -7.530 1.00 77.06 184 GLN A CA 1
ATOM 1411 C C . GLN A 1 184 ? 16.987 8.853 -6.933 1.00 77.06 184 GLN A C 1
ATOM 1413 O O . GLN A 1 184 ? 15.992 8.814 -7.659 1.00 77.06 184 GLN A O 1
ATOM 1418 N N . ASP A 1 185 ? 16.915 8.879 -5.607 1.00 82.56 185 ASP A N 1
ATOM 1419 C CA . ASP A 1 185 ? 15.659 8.875 -4.868 1.00 82.56 185 ASP A CA 1
ATOM 1420 C C . ASP A 1 185 ? 15.143 10.305 -4.667 1.00 82.56 185 ASP A C 1
ATOM 1422 O O . ASP A 1 185 ? 15.883 11.218 -4.287 1.00 82.56 185 ASP A O 1
ATOM 1426 N N . ARG A 1 186 ? 13.851 10.512 -4.931 1.00 83.25 186 ARG A N 1
ATOM 1427 C CA . ARG A 1 186 ? 13.161 11.786 -4.711 1.00 83.25 186 ARG A CA 1
ATOM 1428 C C . ARG A 1 186 ? 11.923 11.595 -3.856 1.00 83.25 186 ARG A C 1
ATOM 1430 O O . ARG A 1 186 ? 11.122 10.689 -4.074 1.00 83.25 186 ARG A O 1
ATOM 1437 N N . THR A 1 187 ? 11.750 12.510 -2.913 1.00 86.38 187 THR A N 1
ATOM 1438 C CA . THR A 1 187 ? 10.573 12.555 -2.051 1.00 86.38 187 THR A CA 1
ATOM 1439 C C . THR A 1 187 ? 9.439 13.293 -2.744 1.00 86.38 187 THR A C 1
ATOM 1441 O O . THR A 1 187 ? 9.611 14.434 -3.167 1.00 86.38 187 THR A O 1
ATOM 1444 N N . VAL A 1 188 ? 8.269 12.665 -2.814 1.00 87.75 188 VAL A N 1
ATOM 1445 C CA . VAL A 1 188 ? 7.041 13.227 -3.379 1.00 87.75 188 VAL A CA 1
ATOM 1446 C C . VAL A 1 188 ? 5.946 13.280 -2.324 1.00 87.75 188 VAL A C 1
ATOM 1448 O O . VAL A 1 188 ? 5.770 12.360 -1.524 1.00 87.75 188 VAL A O 1
ATOM 1451 N N . LYS A 1 189 ? 5.174 14.365 -2.342 1.00 90.88 189 LYS A N 1
ATOM 1452 C CA . LYS A 1 189 ? 3.959 14.491 -1.541 1.00 90.88 189 LYS A CA 1
ATOM 1453 C C . LYS A 1 189 ? 2.770 13.992 -2.353 1.00 90.88 189 LYS A C 1
ATOM 1455 O O . LYS A 1 189 ? 2.428 14.594 -3.367 1.00 90.88 189 LYS A O 1
ATOM 1460 N N . LEU A 1 190 ? 2.161 12.906 -1.899 1.00 90.25 190 LEU A N 1
ATOM 1461 C CA . LEU A 1 190 ? 1.037 12.243 -2.547 1.00 90.25 190 LEU A CA 1
ATOM 1462 C C . LEU A 1 190 ? -0.273 12.602 -1.847 1.00 90.25 190 LEU A C 1
ATOM 1464 O O . LEU A 1 190 ? -0.372 12.610 -0.618 1.00 90.25 190 LEU A O 1
ATOM 1468 N N . THR A 1 191 ? -1.291 12.877 -2.646 1.00 89.81 191 THR A N 1
ATOM 1469 C CA . THR A 1 191 ? -2.654 13.161 -2.205 1.00 89.81 191 THR A CA 1
ATOM 1470 C C . THR A 1 191 ? -3.621 12.173 -2.849 1.00 89.81 191 THR A C 1
ATOM 1472 O O . THR A 1 191 ? -3.507 11.948 -4.057 1.00 89.81 191 THR A O 1
ATOM 1475 N N . PRO A 1 192 ? -4.560 11.591 -2.085 1.00 88.81 192 PRO A N 1
ATOM 1476 C CA . PRO A 1 192 ? -5.589 10.725 -2.645 1.00 88.81 192 PRO A CA 1
ATOM 1477 C C . PRO A 1 192 ? -6.512 11.526 -3.568 1.00 88.81 192 PRO A C 1
ATOM 1479 O O . PRO A 1 192 ? -7.023 12.581 -3.185 1.00 88.81 192 PRO A O 1
ATOM 1482 N N . ARG A 1 193 ? -6.716 11.034 -4.790 1.00 86.00 193 ARG A N 1
ATOM 1483 C CA . ARG A 1 193 ? -7.608 11.629 -5.790 1.00 86.00 193 ARG A CA 1
ATOM 1484 C C . ARG A 1 193 ? -8.166 10.533 -6.693 1.00 86.00 193 ARG A C 1
ATOM 1486 O O . ARG A 1 193 ? -7.397 9.786 -7.280 1.00 86.00 193 ARG A O 1
ATOM 1493 N N . ASP A 1 194 ? -9.490 10.440 -6.790 1.00 80.44 194 ASP A N 1
ATOM 1494 C CA . ASP A 1 194 ? -10.200 9.525 -7.700 1.00 80.44 194 ASP A CA 1
ATOM 1495 C C . ASP A 1 194 ? -9.775 8.041 -7.590 1.00 80.44 194 ASP A C 1
ATOM 1497 O O . ASP A 1 194 ? -9.792 7.297 -8.565 1.00 80.44 194 ASP A O 1
ATOM 1501 N N . GLY A 1 195 ? -9.393 7.588 -6.388 1.00 80.94 195 GLY A N 1
ATOM 1502 C CA . GLY A 1 195 ? -8.909 6.219 -6.152 1.00 80.94 195 GLY A CA 1
ATOM 1503 C C . GLY A 1 195 ? -7.416 6.005 -6.438 1.00 80.94 195 GLY A C 1
ATOM 1504 O O . GLY A 1 195 ? -6.908 4.902 -6.243 1.00 80.94 195 GLY A O 1
ATOM 1505 N N . GLU A 1 196 ? -6.701 7.052 -6.838 1.00 87.88 196 GLU A N 1
ATOM 1506 C CA . GLU A 1 196 ? -5.261 7.063 -7.085 1.00 87.88 196 GLU A CA 1
ATOM 1507 C C . GLU A 1 196 ? -4.531 7.960 -6.078 1.00 87.88 196 GLU A C 1
ATOM 1509 O O . GLU A 1 196 ? -5.136 8.728 -5.325 1.00 87.88 196 GLU A O 1
ATOM 1514 N N . LEU A 1 197 ? -3.202 7.863 -6.058 1.00 87.44 197 LEU A N 1
ATOM 1515 C CA . LEU A 1 197 ? -2.335 8.757 -5.298 1.00 87.44 197 LEU A CA 1
ATOM 1516 C C . LEU A 1 197 ? -1.593 9.671 -6.275 1.00 87.44 197 LEU A C 1
ATOM 1518 O O . LEU A 1 197 ? -0.754 9.211 -7.049 1.00 87.44 197 LEU A O 1
ATOM 1522 N N . VAL A 1 198 ? -1.899 10.966 -6.230 1.00 89.19 198 VAL A N 1
ATOM 1523 C CA . VAL A 1 198 ? -1.346 11.975 -7.145 1.00 89.19 198 VAL A CA 1
ATOM 1524 C C . VAL A 1 198 ? -0.365 12.872 -6.404 1.00 89.19 198 VAL A C 1
ATOM 1526 O O . VAL A 1 198 ? -0.667 13.346 -5.310 1.00 89.19 198 VAL A O 1
ATOM 1529 N N . GLY A 1 199 ? 0.799 13.129 -6.991 1.00 86.81 199 GLY A N 1
ATOM 1530 C CA . GLY A 1 199 ? 1.785 14.072 -6.470 1.00 86.81 199 GLY A CA 1
ATOM 1531 C C . GLY A 1 199 ? 2.445 14.883 -7.574 1.00 86.81 199 GLY A C 1
ATOM 1532 O O . GLY A 1 199 ? 2.304 14.572 -8.752 1.00 86.81 199 GLY A O 1
ATOM 1533 N N . TYR A 1 200 ? 3.183 15.918 -7.187 1.00 85.56 200 TYR A N 1
ATOM 1534 C CA . TYR A 1 200 ? 3.919 16.776 -8.114 1.00 85.56 200 TYR A CA 1
ATOM 1535 C C . TYR A 1 200 ? 5.399 16.771 -7.744 1.00 85.56 200 TYR A C 1
ATOM 1537 O O . TYR A 1 200 ? 5.738 16.906 -6.566 1.00 85.56 200 TYR A O 1
ATOM 1545 N N . LEU A 1 201 ? 6.264 16.600 -8.743 1.00 81.62 201 LEU A N 1
ATOM 1546 C CA . LEU A 1 201 ? 7.716 16.679 -8.598 1.00 81.62 201 LEU A CA 1
ATOM 1547 C C . LEU A 1 201 ? 8.303 17.661 -9.607 1.00 81.62 201 LEU A C 1
ATOM 1549 O O . LEU A 1 201 ? 7.942 17.646 -10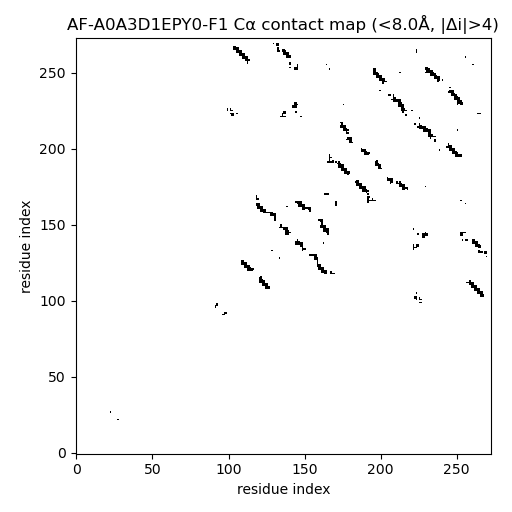.779 1.00 81.62 201 LEU A O 1
ATOM 1553 N N . GLU A 1 202 ? 9.255 18.466 -9.153 1.00 78.56 202 GLU A N 1
ATOM 1554 C CA . GLU A 1 202 ? 10.087 19.315 -10.006 1.00 78.56 202 GLU A CA 1
ATOM 1555 C C . GLU A 1 202 ? 11.288 18.499 -10.495 1.00 78.56 202 GLU A C 1
ATOM 1557 O O . GLU A 1 202 ? 12.304 18.388 -9.805 1.00 78.56 202 GLU A O 1
ATOM 1562 N N . ILE A 1 203 ? 11.145 17.847 -11.651 1.00 72.19 203 ILE A N 1
ATOM 1563 C CA . ILE A 1 203 ? 12.158 16.947 -12.213 1.00 72.19 203 ILE A CA 1
ATOM 1564 C C . ILE A 1 203 ? 12.218 17.045 -13.738 1.00 72.19 203 ILE A C 1
ATOM 1566 O O . ILE A 1 203 ? 11.203 17.076 -14.435 1.00 72.19 203 ILE A O 1
ATOM 1570 N N . ASP A 1 204 ? 13.443 17.010 -14.257 1.00 66.00 204 ASP A N 1
ATOM 1571 C CA . ASP A 1 204 ? 13.710 17.009 -15.698 1.00 66.00 204 ASP A CA 1
ATOM 1572 C C . ASP A 1 204 ? 13.435 15.630 -16.303 1.00 66.00 204 ASP A C 1
ATOM 1574 O O . ASP A 1 204 ? 12.702 15.487 -17.290 1.00 66.00 204 ASP A O 1
ATOM 1578 N N . ASN A 1 205 ? 14.000 14.611 -15.653 1.00 64.62 205 ASN A N 1
ATOM 1579 C CA . ASN A 1 205 ? 13.955 13.222 -16.086 1.00 64.62 205 ASN A CA 1
ATOM 1580 C C . ASN A 1 205 ? 12.688 12.542 -15.577 1.00 64.62 205 ASN A C 1
ATOM 1582 O O . ASN A 1 205 ? 12.243 12.787 -14.454 1.00 64.62 205 ASN A O 1
ATOM 1586 N N . ALA A 1 206 ? 12.117 11.670 -16.406 1.00 65.12 206 ALA A N 1
ATOM 1587 C CA . ALA A 1 206 ? 10.968 10.882 -16.003 1.00 65.12 206 ALA A CA 1
ATOM 1588 C C . ALA A 1 206 ? 11.362 9.908 -14.871 1.00 65.12 206 ALA A C 1
ATOM 1590 O O . ALA A 1 206 ? 12.481 9.388 -14.845 1.00 65.12 206 ALA A O 1
ATOM 1591 N N . PRO A 1 207 ? 10.472 9.671 -13.898 1.00 69.31 207 PRO A N 1
ATOM 1592 C CA . PRO A 1 207 ? 10.632 8.572 -12.964 1.00 69.31 207 PRO A CA 1
ATOM 1593 C C . PRO A 1 207 ? 10.426 7.232 -13.684 1.00 69.31 207 PRO A C 1
ATOM 1595 O O . PRO A 1 207 ? 9.650 7.150 -14.638 1.00 69.31 207 PRO A O 1
ATOM 1598 N N . TYR A 1 208 ? 11.083 6.176 -13.201 1.00 69.25 208 TYR A N 1
ATOM 1599 C CA . TYR A 1 208 ? 10.980 4.853 -13.816 1.00 69.25 208 TYR A CA 1
ATOM 1600 C C . TYR A 1 208 ? 9.563 4.295 -13.618 1.00 69.25 208 TYR A C 1
ATOM 1602 O O . TYR A 1 208 ? 9.096 4.105 -12.488 1.00 69.25 208 TYR A O 1
ATOM 1610 N N . ALA A 1 209 ? 8.847 4.059 -14.718 1.00 72.56 209 ALA A N 1
ATOM 1611 C CA . ALA A 1 209 ? 7.491 3.529 -14.662 1.00 72.56 209 ALA A CA 1
ATOM 1612 C C . ALA A 1 209 ? 7.489 2.110 -14.069 1.00 72.56 209 ALA A C 1
ATOM 1614 O O . ALA A 1 209 ? 8.312 1.267 -14.419 1.00 72.56 209 ALA A O 1
ATOM 1615 N N . GLY A 1 210 ? 6.546 1.834 -13.169 1.00 72.12 210 GLY A N 1
ATOM 1616 C CA . GLY A 1 210 ? 6.410 0.530 -12.520 1.00 72.12 210 GLY A CA 1
ATOM 1617 C C . GLY A 1 210 ? 7.220 0.334 -11.234 1.00 72.12 210 GLY A C 1
ATOM 1618 O O . GLY A 1 210 ? 6.960 -0.653 -10.540 1.00 72.12 210 GLY A O 1
ATOM 1619 N N . GLU A 1 211 ? 8.119 1.255 -10.864 1.00 79.81 211 GLU A N 1
ATOM 1620 C CA . GLU A 1 211 ? 8.822 1.192 -9.574 1.00 79.81 211 GLU A CA 1
ATOM 1621 C C . GLU A 1 211 ? 7.840 1.330 -8.391 1.00 79.81 211 GLU A C 1
ATOM 1623 O O . GLU A 1 211 ? 6.866 2.098 -8.465 1.00 79.81 211 GLU A O 1
ATOM 1628 N N . PRO A 1 212 ? 8.062 0.584 -7.289 1.00 82.19 212 PRO A N 1
ATOM 1629 C CA . PRO A 1 212 ? 7.256 0.696 -6.087 1.00 82.19 212 PRO A CA 1
ATOM 1630 C C . PRO A 1 212 ? 7.561 2.002 -5.353 1.00 82.19 212 PRO A C 1
ATOM 1632 O O . PRO A 1 212 ? 8.701 2.280 -4.982 1.00 82.19 212 PRO A O 1
ATOM 1635 N N . VAL A 1 213 ? 6.517 2.772 -5.065 1.00 85.19 213 VAL A N 1
ATOM 1636 C CA . VAL A 1 213 ? 6.637 3.991 -4.261 1.00 85.19 213 VAL A CA 1
ATOM 1637 C C . VAL A 1 213 ? 6.548 3.620 -2.790 1.00 85.19 213 VAL A C 1
ATOM 1639 O O . VAL A 1 213 ? 5.547 3.045 -2.363 1.00 85.19 213 VAL A O 1
ATOM 1642 N N . ARG A 1 214 ? 7.592 3.914 -2.012 1.00 88.88 214 ARG A N 1
ATOM 1643 C CA . ARG A 1 214 ? 7.682 3.523 -0.592 1.00 88.88 214 ARG A CA 1
ATOM 1644 C C . ARG A 1 214 ? 7.256 4.655 0.325 1.00 88.88 214 ARG A C 1
ATOM 1646 O O . ARG A 1 214 ? 7.622 5.801 0.080 1.00 88.88 214 ARG A O 1
ATOM 1653 N N . LEU A 1 215 ? 6.522 4.333 1.384 1.00 86.81 215 LEU A N 1
ATOM 1654 C CA . LEU A 1 215 ? 6.068 5.311 2.367 1.00 86.81 215 LEU A CA 1
ATOM 1655 C C . LEU A 1 215 ? 7.216 5.791 3.265 1.00 86.81 215 LEU A C 1
ATOM 1657 O O . LEU A 1 215 ? 7.967 4.981 3.809 1.00 86.81 215 LEU A O 1
ATOM 1661 N N . LEU A 1 216 ? 7.302 7.102 3.463 1.00 84.44 216 LEU A N 1
ATOM 1662 C CA . LEU A 1 216 ? 8.159 7.745 4.456 1.00 84.44 216 LEU A CA 1
ATOM 1663 C C . LEU A 1 216 ? 7.398 8.030 5.753 1.00 84.44 216 LEU A C 1
ATOM 1665 O O . LEU A 1 216 ? 6.173 8.180 5.725 1.00 84.44 216 LEU A O 1
ATOM 1669 N N . PRO A 1 217 ? 8.114 8.157 6.884 1.00 81.12 217 PRO A N 1
ATOM 1670 C CA . PRO A 1 217 ? 7.496 8.549 8.142 1.00 81.12 217 PRO A CA 1
ATOM 1671 C C . PRO A 1 217 ? 6.826 9.923 8.008 1.00 81.12 217 PRO A C 1
ATOM 1673 O O . PRO A 1 217 ? 7.421 10.884 7.515 1.00 81.12 217 PRO A O 1
ATOM 1676 N N . ALA A 1 218 ? 5.575 10.011 8.455 1.00 78.94 218 ALA A N 1
ATOM 1677 C CA . ALA A 1 218 ? 4.808 11.249 8.507 1.00 78.94 218 ALA A CA 1
ATOM 1678 C C . ALA A 1 218 ? 3.904 11.253 9.754 1.00 78.94 218 ALA A C 1
ATOM 1680 O O . ALA A 1 218 ? 3.505 10.186 10.228 1.00 78.94 218 ALA A O 1
ATOM 1681 N N . PRO A 1 219 ? 3.566 12.432 10.305 1.00 76.31 219 PRO A N 1
ATOM 1682 C CA . PRO A 1 219 ? 2.752 12.517 11.511 1.00 76.31 219 PRO A CA 1
ATOM 1683 C C . PRO A 1 219 ? 1.368 11.892 11.291 1.00 76.31 219 PRO A C 1
ATOM 1685 O O . PRO A 1 219 ? 0.688 12.193 10.311 1.00 76.31 219 PRO A O 1
ATOM 1688 N N . GLY A 1 220 ? 0.950 11.035 12.225 1.00 75.56 220 GLY A N 1
ATOM 1689 C CA . GLY A 1 220 ? -0.338 10.334 12.170 1.00 75.56 220 GLY A CA 1
ATOM 1690 C C . GLY A 1 220 ? -0.338 9.041 11.349 1.00 75.56 220 GLY A C 1
ATOM 1691 O O . GLY A 1 220 ? -1.386 8.409 11.237 1.00 75.56 220 GLY A O 1
ATOM 1692 N N . ILE A 1 221 ? 0.810 8.633 10.800 1.00 82.81 221 ILE A N 1
ATOM 1693 C CA . ILE A 1 221 ? 0.988 7.337 10.139 1.00 82.81 221 ILE A CA 1
ATOM 1694 C C . ILE A 1 221 ? 1.596 6.340 11.140 1.00 82.81 221 ILE A C 1
ATOM 1696 O O . ILE A 1 221 ? 2.540 6.709 11.836 1.00 82.81 221 ILE A O 1
ATOM 1700 N N . PRO A 1 222 ? 1.101 5.089 11.214 1.00 83.00 222 PRO A N 1
ATOM 1701 C CA . PRO A 1 222 ? 1.710 4.058 12.050 1.00 83.00 222 PRO A CA 1
ATOM 1702 C C . PRO A 1 222 ? 3.149 3.737 11.637 1.00 83.00 222 PRO A C 1
ATOM 1704 O O . PRO A 1 222 ? 3.418 3.545 10.450 1.00 83.00 222 PRO A O 1
ATOM 1707 N N . ASP A 1 223 ? 4.047 3.559 12.607 1.00 81.25 223 ASP A N 1
ATOM 1708 C CA . ASP A 1 223 ? 5.464 3.257 12.334 1.00 81.25 223 ASP A CA 1
ATOM 1709 C C . ASP A 1 223 ? 5.639 1.957 11.530 1.00 81.25 223 ASP A C 1
ATOM 1711 O O . ASP A 1 223 ? 6.483 1.866 10.642 1.00 81.25 223 ASP A O 1
ATOM 1715 N N . VAL A 1 224 ? 4.760 0.976 11.762 1.00 82.06 224 VAL A N 1
ATOM 1716 C CA . VAL A 1 224 ? 4.734 -0.317 11.053 1.00 82.06 224 VAL A CA 1
ATOM 1717 C C . VAL A 1 224 ? 4.432 -0.161 9.553 1.00 82.06 224 VAL A C 1
ATOM 1719 O O . VAL A 1 224 ? 4.734 -1.054 8.760 1.00 82.06 224 VAL A O 1
ATOM 1722 N N . ALA A 1 225 ? 3.824 0.957 9.142 1.00 83.06 225 ALA A N 1
ATOM 1723 C CA . ALA A 1 225 ? 3.535 1.239 7.739 1.00 83.06 225 ALA A CA 1
ATOM 1724 C C . ALA A 1 225 ? 4.737 1.832 6.983 1.00 83.06 225 ALA A C 1
ATOM 1726 O O . ALA A 1 225 ? 4.742 1.845 5.748 1.00 83.06 225 ALA A O 1
ATOM 1727 N N . VAL A 1 226 ? 5.745 2.339 7.698 1.00 83.56 226 VAL A N 1
ATOM 1728 C CA . VAL A 1 226 ? 6.900 3.021 7.108 1.00 83.56 226 VAL A CA 1
ATOM 1729 C C . VAL A 1 226 ? 7.734 2.034 6.287 1.00 83.56 226 VAL A C 1
ATOM 1731 O O . VAL A 1 226 ? 8.018 0.913 6.701 1.00 83.56 226 VAL A O 1
ATOM 1734 N N . GLY A 1 227 ? 8.096 2.437 5.069 1.00 81.12 227 GLY A N 1
ATOM 1735 C CA . GLY A 1 227 ? 8.845 1.618 4.116 1.00 81.12 227 GLY A CA 1
ATOM 1736 C C . GLY A 1 227 ? 8.019 0.611 3.310 1.00 81.12 227 GLY A C 1
ATOM 1737 O O . GLY A 1 227 ? 8.558 0.022 2.361 1.00 81.12 227 GLY A O 1
ATOM 1738 N N . LEU A 1 228 ? 6.725 0.444 3.618 1.00 85.00 228 LEU A N 1
ATOM 1739 C CA . LEU A 1 228 ? 5.808 -0.339 2.787 1.00 85.00 228 LEU A CA 1
ATOM 1740 C C . LEU A 1 228 ? 5.553 0.353 1.446 1.00 85.00 228 LEU A C 1
ATOM 1742 O O . LEU A 1 228 ? 5.575 1.580 1.333 1.00 85.00 228 LEU A O 1
ATOM 1746 N N . ALA A 1 229 ? 5.289 -0.453 0.421 1.00 87.00 229 ALA A N 1
ATOM 1747 C CA . ALA A 1 229 ? 4.937 0.054 -0.895 1.00 87.00 229 ALA A CA 1
ATOM 1748 C C . ALA A 1 229 ? 3.486 0.560 -0.903 1.00 87.00 229 ALA A C 1
ATOM 1750 O O . ALA A 1 229 ? 2.566 -0.168 -0.536 1.00 87.00 229 ALA A O 1
ATOM 1751 N N . LEU A 1 230 ? 3.282 1.799 -1.344 1.00 85.62 230 LEU A N 1
ATOM 1752 C CA . LEU A 1 230 ? 1.968 2.419 -1.540 1.00 85.62 230 LEU A CA 1
ATOM 1753 C C . LEU A 1 230 ? 1.301 1.954 -2.833 1.00 85.62 230 LEU A C 1
ATOM 1755 O O . LEU A 1 230 ? 0.084 1.983 -2.951 1.00 85.62 230 LEU A O 1
ATOM 1759 N N . GLY A 1 231 ? 2.104 1.546 -3.812 1.00 85.81 231 GLY A N 1
ATOM 1760 C CA . GLY A 1 231 ? 1.659 1.191 -5.148 1.00 85.81 231 GLY A CA 1
ATOM 1761 C C . GLY A 1 231 ? 2.798 1.307 -6.145 1.00 85.81 231 GLY A C 1
ATOM 1762 O O . GLY A 1 231 ? 3.953 1.530 -5.768 1.00 85.81 231 GLY A O 1
ATOM 1763 N N . ARG A 1 232 ? 2.466 1.166 -7.426 1.00 85.25 232 ARG A N 1
ATOM 1764 C CA . ARG A 1 232 ? 3.425 1.357 -8.518 1.00 85.25 232 ARG A CA 1
ATOM 1765 C C . ARG A 1 232 ? 3.177 2.680 -9.209 1.00 85.25 232 ARG A C 1
ATOM 1767 O O . ARG A 1 232 ? 2.026 3.090 -9.383 1.00 85.25 232 ARG A O 1
ATOM 1774 N N . LEU A 1 233 ? 4.262 3.321 -9.620 1.00 82.81 233 LEU A N 1
ATOM 1775 C CA . LEU A 1 233 ? 4.183 4.510 -10.450 1.00 82.81 233 LEU A CA 1
ATOM 1776 C C . LEU A 1 233 ? 3.580 4.135 -11.809 1.00 82.81 233 LEU A C 1
ATOM 1778 O O . LEU A 1 233 ? 4.135 3.307 -12.531 1.00 82.81 233 LEU A O 1
ATOM 1782 N N . PHE A 1 234 ? 2.418 4.706 -12.115 1.00 78.81 234 PHE A N 1
ATOM 1783 C CA . PHE A 1 234 ? 1.635 4.383 -13.306 1.00 78.81 234 PHE A CA 1
ATOM 1784 C C . PHE A 1 234 ? 1.906 5.367 -14.443 1.00 78.81 234 PHE A C 1
ATOM 1786 O O . PHE A 1 234 ? 2.114 4.954 -15.580 1.00 78.81 234 PHE A O 1
ATOM 1793 N N . SER A 1 235 ? 1.941 6.664 -14.137 1.00 76.69 235 SER A N 1
ATOM 1794 C CA . SER A 1 235 ? 2.200 7.698 -15.136 1.00 76.69 235 SER A CA 1
ATOM 1795 C C . SER A 1 235 ? 2.980 8.866 -14.551 1.00 76.69 235 SER A C 1
ATOM 1797 O O . SER A 1 235 ? 2.791 9.238 -13.391 1.00 76.69 235 SER A O 1
ATOM 1799 N N . SER A 1 236 ? 3.807 9.482 -15.395 1.00 77.19 236 SER A N 1
ATOM 1800 C CA . SER A 1 236 ? 4.346 10.819 -15.166 1.00 77.19 236 SER A CA 1
ATOM 1801 C C . SER A 1 236 ? 3.992 11.694 -16.364 1.00 77.19 236 SER A C 1
ATOM 1803 O O . SER A 1 236 ? 4.394 11.373 -17.486 1.00 77.19 236 SER A O 1
ATOM 1805 N N . SER A 1 237 ? 3.240 12.765 -16.149 1.00 77.81 237 SER A N 1
ATOM 1806 C CA . SER A 1 237 ? 2.884 13.734 -17.190 1.00 77.81 237 SER A CA 1
ATOM 1807 C C . SER A 1 237 ? 3.407 15.115 -16.812 1.00 77.81 237 SER A C 1
ATOM 1809 O O . SER A 1 237 ? 3.437 15.436 -15.626 1.00 77.81 237 SER A O 1
ATOM 1811 N N . PRO A 1 238 ? 3.830 15.952 -17.772 1.00 74.50 238 PRO A N 1
ATOM 1812 C CA . PRO A 1 238 ? 4.099 17.355 -17.476 1.00 74.50 238 PRO A CA 1
ATOM 1813 C C . PRO A 1 238 ? 2.836 17.994 -16.884 1.00 74.50 238 PRO A C 1
ATOM 1815 O O . PRO A 1 238 ? 1.731 17.779 -17.389 1.00 74.50 238 PRO A O 1
ATOM 1818 N N . ALA A 1 239 ? 2.990 18.707 -15.771 1.00 68.00 239 ALA A N 1
ATOM 1819 C CA . ALA A 1 239 ? 1.876 19.371 -15.113 1.00 68.00 239 ALA A CA 1
ATOM 1820 C C . ALA A 1 239 ? 1.405 20.568 -15.964 1.00 68.00 239 ALA A C 1
ATOM 1822 O O . ALA A 1 239 ? 2.233 21.237 -16.586 1.00 68.00 239 ALA A O 1
ATOM 1823 N N . PRO A 1 240 ? 0.095 20.867 -16.003 1.00 61.53 240 PRO A N 1
ATOM 1824 C CA . PRO A 1 240 ? -0.414 22.037 -16.709 1.00 61.53 240 PRO A CA 1
ATOM 1825 C C . PRO A 1 240 ? -0.050 23.315 -15.932 1.00 61.53 240 PRO A C 1
ATOM 1827 O O . PRO A 1 240 ? -0.689 23.642 -14.934 1.00 61.53 240 PRO A O 1
ATOM 1830 N N . GLY A 1 241 ? 0.995 24.022 -16.369 1.00 57.91 241 GLY A N 1
ATOM 1831 C CA . GLY A 1 241 ? 1.424 25.302 -15.797 1.00 57.91 241 GLY A CA 1
ATOM 1832 C C . GLY A 1 241 ? 2.729 25.815 -16.416 1.00 57.91 241 GLY A C 1
ATOM 1833 O O . GLY A 1 241 ? 3.632 25.034 -16.702 1.00 57.91 241 GLY A O 1
ATOM 1834 N N . ASP A 1 242 ? 2.804 27.126 -16.646 1.00 50.94 242 ASP A N 1
ATOM 1835 C CA . ASP A 1 242 ? 3.896 27.807 -17.348 1.00 50.94 242 ASP A CA 1
ATOM 1836 C C . ASP A 1 242 ? 5.285 27.574 -16.720 1.00 50.94 242 ASP A C 1
ATOM 1838 O O . ASP A 1 242 ? 5.532 27.863 -15.550 1.00 50.94 242 ASP A O 1
ATOM 1842 N N . GLY A 1 243 ? 6.229 27.114 -17.545 1.00 52.44 243 GLY A N 1
ATOM 1843 C CA . GLY A 1 243 ? 7.666 27.375 -17.392 1.00 52.44 243 GLY A CA 1
ATOM 1844 C C . GLY A 1 243 ? 8.462 26.565 -16.362 1.00 52.44 243 GLY A C 1
ATOM 1845 O O . GLY A 1 243 ? 9.692 26.600 -16.416 1.00 52.44 243 GLY A O 1
ATOM 1846 N N . VAL A 1 244 ? 7.832 25.806 -15.464 1.00 59.12 244 VAL A N 1
ATOM 1847 C CA . VAL A 1 244 ? 8.552 24.971 -14.483 1.00 59.12 244 VAL A CA 1
ATOM 1848 C C . VAL A 1 244 ? 8.498 23.504 -14.909 1.00 59.12 244 VAL A C 1
ATOM 1850 O O . VAL A 1 244 ? 7.460 23.022 -15.354 1.00 59.12 244 VAL A O 1
ATOM 1853 N N . ARG A 1 245 ? 9.616 22.776 -14.760 1.00 70.31 245 ARG A N 1
ATOM 1854 C CA . ARG A 1 245 ? 9.764 21.317 -14.980 1.00 70.31 245 ARG A CA 1
ATOM 1855 C C . ARG A 1 245 ? 8.965 20.493 -13.950 1.00 70.31 245 ARG A C 1
ATOM 1857 O O . ARG A 1 245 ? 9.482 19.580 -13.314 1.00 70.31 245 ARG A O 1
ATOM 1864 N N . LEU A 1 246 ? 7.704 20.849 -13.739 1.00 76.69 246 LEU A N 1
ATOM 1865 C CA . LEU A 1 246 ? 6.766 20.161 -12.870 1.00 76.69 246 LEU A CA 1
ATOM 1866 C C . LEU A 1 246 ? 6.172 18.978 -13.624 1.00 76.69 246 LEU A C 1
ATOM 1868 O O . LEU A 1 246 ? 5.610 19.122 -14.711 1.00 76.69 246 LEU A O 1
ATOM 1872 N N . ARG A 1 247 ? 6.265 17.797 -13.024 1.00 79.88 247 ARG A N 1
ATOM 1873 C CA . ARG A 1 247 ? 5.597 16.587 -13.490 1.00 79.88 247 ARG A CA 1
ATOM 1874 C C . ARG A 1 247 ? 4.591 16.125 -12.450 1.00 79.88 247 ARG A C 1
ATOM 1876 O O . ARG A 1 247 ? 4.915 15.988 -11.272 1.00 79.88 247 ARG A O 1
ATOM 1883 N N . GLU A 1 248 ? 3.374 15.869 -12.905 1.00 85.00 248 GLU A N 1
ATOM 1884 C CA . GLU A 1 248 ? 2.356 15.150 -12.156 1.00 85.00 248 GLU A CA 1
ATOM 1885 C C . GLU A 1 248 ? 2.686 13.656 -12.199 1.00 85.00 248 GLU A C 1
ATOM 1887 O O . GLU A 1 248 ? 2.881 13.072 -13.266 1.00 85.00 248 GLU A O 1
ATOM 1892 N N . ILE A 1 249 ? 2.755 13.040 -11.027 1.00 86.50 249 ILE A N 1
ATOM 1893 C CA . ILE A 1 249 ? 3.006 11.617 -10.846 1.00 86.50 249 ILE A CA 1
ATOM 1894 C C . ILE A 1 249 ? 1.746 10.988 -10.295 1.00 86.50 249 ILE A C 1
ATOM 1896 O O . ILE A 1 249 ? 1.207 11.446 -9.286 1.00 86.50 249 ILE A O 1
ATOM 1900 N N . ARG A 1 250 ? 1.321 9.900 -10.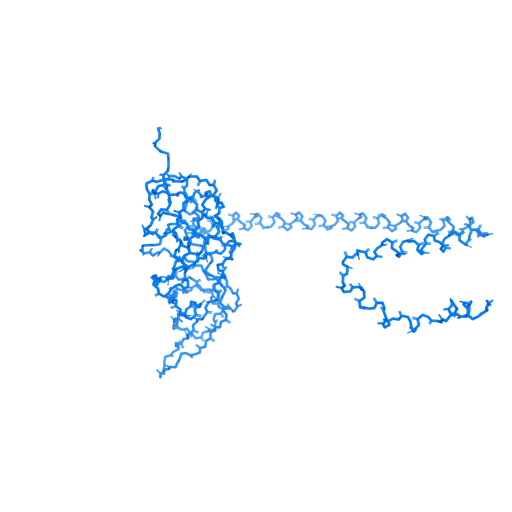930 1.00 88.19 250 ARG A N 1
ATOM 1901 C CA . ARG A 1 250 ? 0.195 9.094 -10.470 1.00 88.19 250 ARG A CA 1
ATOM 1902 C C . ARG A 1 250 ? 0.685 7.724 -10.062 1.00 88.19 250 ARG A C 1
ATOM 1904 O O . ARG A 1 250 ? 1.384 7.037 -10.812 1.00 88.19 250 ARG A O 1
ATOM 1911 N N . VAL A 1 251 ? 0.315 7.339 -8.855 1.00 86.88 251 VAL A N 1
ATOM 1912 C CA . VAL A 1 251 ? 0.621 6.047 -8.261 1.00 86.88 251 VAL A CA 1
ATOM 1913 C C . VAL A 1 251 ? -0.687 5.292 -8.138 1.00 86.88 251 VAL A C 1
ATOM 1915 O O . VAL A 1 251 ? -1.651 5.805 -7.567 1.00 86.88 251 VAL A O 1
ATOM 1918 N N . LYS A 1 252 ? -0.704 4.069 -8.666 1.00 87.88 252 LYS A N 1
ATOM 1919 C CA . LYS A 1 252 ? -1.854 3.178 -8.551 1.00 87.88 252 LYS A CA 1
ATOM 1920 C C . LYS A 1 252 ? -1.653 2.263 -7.340 1.00 87.88 252 LYS A C 1
ATOM 1922 O O . LYS A 1 252 ? -0.789 1.377 -7.403 1.00 87.88 252 LYS A O 1
ATOM 1927 N N . PRO A 1 253 ? -2.378 2.491 -6.233 1.00 85.19 253 PRO A N 1
ATOM 1928 C CA . PRO A 1 253 ? -2.298 1.630 -5.067 1.00 85.19 253 PRO A CA 1
ATOM 1929 C C . PRO A 1 253 ? -2.965 0.282 -5.319 1.00 85.19 253 PRO A C 1
ATOM 1931 O O . PRO A 1 253 ? -3.702 0.090 -6.287 1.00 85.19 253 PRO A O 1
ATOM 1934 N N . GLN A 1 254 ? -2.688 -0.671 -4.433 1.00 84.88 254 GLN A N 1
ATOM 1935 C CA . GLN A 1 254 ? -3.393 -1.945 -4.445 1.00 84.88 254 GLN A CA 1
ATOM 1936 C C . GLN A 1 254 ? -4.820 -1.739 -3.930 1.00 84.88 254 GLN A C 1
ATOM 1938 O O . GLN A 1 254 ? -5.021 -1.159 -2.863 1.00 84.88 254 GLN A O 1
ATOM 1943 N N . ASP A 1 255 ? -5.804 -2.260 -4.661 1.00 78.25 255 ASP A N 1
ATOM 1944 C CA . ASP A 1 255 ? -7.198 -2.179 -4.237 1.00 78.25 255 ASP A CA 1
ATOM 1945 C C . ASP A 1 255 ? -7.438 -2.932 -2.931 1.00 78.25 255 ASP A C 1
ATOM 1947 O O . ASP A 1 255 ? -6.917 -4.032 -2.703 1.00 78.25 255 ASP A O 1
ATOM 1951 N N . LEU A 1 256 ? -8.307 -2.361 -2.094 1.00 75.31 256 LEU A N 1
ATOM 1952 C CA . LEU A 1 256 ? -8.738 -3.028 -0.879 1.00 75.31 256 LEU A CA 1
ATOM 1953 C C . LEU A 1 256 ? -9.610 -4.238 -1.252 1.00 75.31 256 LEU A C 1
ATOM 1955 O O . LEU A 1 256 ? -10.592 -4.087 -1.993 1.00 75.31 256 LEU A O 1
ATOM 1959 N N . PRO A 1 257 ? -9.270 -5.443 -0.762 1.00 73.19 257 PRO A N 1
ATOM 1960 C CA . PRO A 1 257 ? -10.004 -6.673 -1.042 1.00 73.19 257 PRO A CA 1
ATOM 1961 C C . PRO A 1 257 ? -11.473 -6.557 -0.621 1.00 73.19 257 PRO A C 1
ATOM 1963 O O . PRO A 1 257 ? -11.833 -5.830 0.305 1.00 73.19 257 PRO A O 1
ATOM 1966 N N . LYS A 1 258 ? -12.353 -7.299 -1.297 1.00 76.12 258 LYS A N 1
ATOM 1967 C CA . LYS A 1 258 ? -13.775 -7.362 -0.920 1.00 76.12 258 LYS A CA 1
ATOM 1968 C C . LYS A 1 258 ? -14.048 -8.316 0.245 1.00 76.12 258 LYS A C 1
ATOM 1970 O O . LYS A 1 258 ? -15.095 -8.198 0.857 1.00 76.12 258 LYS A O 1
ATOM 1975 N N . VAL A 1 259 ? -13.132 -9.252 0.517 1.00 73.12 259 VAL A N 1
ATOM 1976 C CA . VAL A 1 259 ? -13.396 -10.403 1.398 1.00 73.12 259 VAL A CA 1
ATOM 1977 C C . VAL A 1 259 ? -12.419 -10.482 2.571 1.00 73.12 259 VAL A C 1
ATOM 1979 O O . VAL A 1 259 ? -12.854 -10.632 3.703 1.00 73.12 259 VAL A O 1
ATOM 1982 N N . ARG A 1 260 ? -11.104 -10.371 2.335 1.00 80.06 260 ARG A N 1
ATOM 1983 C CA . ARG A 1 260 ? -10.079 -10.588 3.372 1.00 80.06 260 ARG A CA 1
ATOM 1984 C C . ARG A 1 260 ? -8.898 -9.655 3.239 1.00 80.06 260 ARG A C 1
ATOM 1986 O O . ARG A 1 260 ? -8.358 -9.567 2.143 1.00 80.06 260 ARG A O 1
ATOM 1993 N N . ALA A 1 261 ? -8.468 -9.055 4.345 1.00 79.75 261 ALA A N 1
ATOM 1994 C CA . ALA A 1 261 ? -7.270 -8.228 4.463 1.00 79.75 261 ALA A CA 1
ATOM 1995 C C . ALA A 1 261 ? -6.289 -8.806 5.502 1.00 79.75 261 ALA A C 1
ATOM 1997 O O . ALA A 1 261 ? -6.688 -9.522 6.423 1.00 79.75 261 ALA A O 1
ATOM 1998 N N . GLU A 1 262 ? -5.000 -8.485 5.367 1.00 86.31 262 GLU A N 1
ATOM 1999 C CA . GLU A 1 262 ? -4.002 -8.760 6.405 1.00 86.31 262 GLU A CA 1
ATOM 2000 C C . GLU A 1 262 ? -3.709 -7.475 7.182 1.00 86.31 262 GLU A C 1
ATOM 2002 O O . GLU A 1 262 ? -3.518 -6.412 6.599 1.00 86.31 262 GLU A O 1
ATOM 2007 N N . LEU A 1 263 ? -3.662 -7.568 8.506 1.00 86.50 263 LEU A N 1
ATOM 2008 C CA . LEU A 1 263 ? -3.293 -6.479 9.398 1.00 86.50 263 LEU A CA 1
ATOM 2009 C C . LEU A 1 263 ? -1.909 -6.756 9.989 1.00 86.50 263 LEU A C 1
ATOM 2011 O O . LEU A 1 263 ? -1.675 -7.819 10.567 1.00 86.50 263 LEU A O 1
ATOM 2015 N N . LEU A 1 264 ? -0.993 -5.803 9.867 1.00 85.50 264 LEU A N 1
ATOM 2016 C CA . LEU A 1 264 ? 0.271 -5.788 10.588 1.00 85.50 264 LEU A CA 1
ATOM 2017 C C . LEU A 1 264 ? 0.056 -5.132 11.947 1.00 85.50 264 LEU A C 1
ATOM 2019 O O . LEU A 1 264 ? -0.262 -3.948 12.021 1.00 85.50 264 LEU A O 1
ATOM 2023 N N . VAL A 1 265 ? 0.239 -5.917 13.005 1.00 83.31 265 VAL A N 1
ATOM 2024 C CA . VAL A 1 265 ? 0.057 -5.502 14.396 1.00 83.31 265 VAL A CA 1
ATOM 2025 C C . VAL A 1 265 ? 1.414 -5.478 15.101 1.00 83.31 265 VAL A C 1
ATOM 2027 O O . VAL A 1 265 ? 2.077 -6.517 15.138 1.00 83.31 265 VAL A O 1
ATOM 2030 N N . PRO A 1 266 ? 1.840 -4.353 15.694 1.00 82.38 266 PRO A N 1
ATOM 2031 C CA . PRO A 1 266 ? 3.115 -4.274 16.404 1.00 82.38 266 PRO A CA 1
ATOM 2032 C C . PRO A 1 266 ? 3.118 -5.154 17.662 1.00 82.38 266 PRO A C 1
ATOM 2034 O O . PRO A 1 266 ? 2.190 -5.101 18.473 1.00 82.38 266 PRO A O 1
ATOM 2037 N N . LEU A 1 267 ? 4.181 -5.943 17.854 1.00 76.00 267 LEU A N 1
ATOM 2038 C CA . LEU A 1 267 ? 4.328 -6.825 19.021 1.00 76.00 267 LEU A CA 1
ATOM 2039 C C . LEU A 1 267 ? 4.714 -6.052 20.291 1.00 76.00 267 LEU A C 1
ATOM 2041 O O . LEU A 1 267 ? 4.112 -6.247 21.345 1.00 76.00 267 LEU A O 1
ATOM 2045 N N . LYS A 1 268 ? 5.647 -5.101 20.169 1.00 65.88 268 LYS A N 1
ATOM 2046 C CA . LYS A 1 268 ? 6.290 -4.407 21.303 1.00 65.88 268 LYS A CA 1
ATOM 2047 C C . LYS A 1 268 ? 5.368 -3.508 22.136 1.00 65.88 268 LYS A C 1
ATOM 2049 O O . LYS A 1 268 ? 5.739 -3.096 23.225 1.00 65.88 268 LYS A O 1
ATOM 2054 N N . LEU A 1 269 ? 4.163 -3.205 21.654 1.00 62.94 269 LEU A N 1
ATOM 2055 C CA . LEU A 1 269 ? 3.197 -2.347 22.356 1.00 62.94 269 LEU A CA 1
ATOM 2056 C C . LEU A 1 269 ? 2.244 -3.130 23.280 1.00 62.94 269 LEU A C 1
ATOM 2058 O O . LEU A 1 269 ? 1.315 -2.538 23.835 1.00 62.94 269 LEU A O 1
ATOM 2062 N N . GLY A 1 270 ? 2.439 -4.450 23.410 1.00 48.09 270 GLY A N 1
ATOM 2063 C CA . GLY A 1 270 ? 1.552 -5.353 24.152 1.00 48.09 270 GLY A CA 1
ATOM 2064 C C . GLY A 1 270 ? 2.164 -6.117 25.328 1.00 48.09 270 GLY A C 1
ATOM 2065 O O . GLY A 1 270 ? 1.402 -6.758 26.042 1.00 48.09 270 GLY A O 1
ATOM 2066 N N . GLU A 1 271 ? 3.476 -6.056 25.564 1.00 40.00 271 GLU A N 1
ATOM 2067 C CA . GLU A 1 271 ? 4.098 -6.733 26.711 1.00 40.00 271 GLU A CA 1
ATOM 2068 C C . GLU A 1 271 ? 4.277 -5.763 27.880 1.00 40.00 271 GLU A C 1
ATOM 2070 O O . GLU A 1 271 ? 5.312 -5.135 28.078 1.00 40.00 271 GLU A O 1
ATOM 2075 N N . ALA A 1 272 ? 3.200 -5.634 28.645 1.00 34.47 272 ALA A N 1
ATOM 2076 C CA . ALA A 1 272 ? 3.252 -5.332 30.066 1.00 34.47 272 ALA A CA 1
ATOM 2077 C C . ALA A 1 272 ? 2.168 -6.193 30.721 1.00 34.47 272 ALA A C 1
ATOM 2079 O O . ALA A 1 272 ? 1.042 -5.740 30.936 1.00 34.47 272 ALA A O 1
ATOM 2080 N N . SER A 1 273 ? 2.493 -7.470 30.915 1.00 31.56 273 SER A N 1
ATOM 2081 C CA . SER A 1 273 ? 1.831 -8.343 31.886 1.00 31.56 273 SER A CA 1
ATOM 2082 C C . SER A 1 273 ? 2.787 -8.564 33.041 1.00 31.56 273 SER A C 1
ATOM 2084 O O . SER A 1 273 ? 3.910 -9.025 32.731 1.00 31.56 273 SER A O 1
#